Protein AF-A0A3L7VMK6-F1 (afdb_monomer_lite)

Sequence (275 aa):
MTKIKTSSFFALLYGFAFAASAMADDPLLPPETSIEKAIDHYIGANWKDKNIKPGQSADDFTWLRRVTLDLVGRIPTPLEARSFAQDKDPAKKTKTIDLLMKSSGHIRHQTREFEYLLMNGTRGQLVAYLGKALGENRSWDKIFRELLVADESNANAKGASEFLKVRVNDLDRLTNDVSVAFFGVNVSCAQCHDHPVVHDWKQDHFFGMKSFFSRTYEVGTFLAEREYGVVRFLPNKGKEKQADYMFLTGKKVAPPGLTEPSKDEQKKEKEKVEK

pLDDT: mean 87.01, std 16.63, range [32.06, 98.06]

Radius of gyration: 26.43 Å; chains: 1; bounding box: 81×35×94 Å

Secondary structure (DSSP, 8-state):
---PPPPP------------SS-TTSPPPPTTS-HHHHHHHHHHHHHHHTTPPPPPPPPHHHHHHHHHHHHHSSPPPHHHHHHHHH---TTHHHHHHHHHHTSHHHHHHHHHHHHHHHHTT--SHHHHHHHHHHHTT--HHHHHHHHHS--SS-TTTTTTTHHHHTTTT-HHHHHHHHHHHHHS---GGGGTSS-SS-TT--HHHHHHHHTTTTTEEEETTEEEE-S----EE--SSSS-EEPPEE-TTS-EE--SS-----HHHHHHHHHHH--

Structure (mmCIF, N/CA/C/O backbone):
data_AF-A0A3L7VMK6-F1
#
_entry.id   AF-A0A3L7VMK6-F1
#
loop_
_atom_site.group_PDB
_atom_site.id
_atom_site.type_symbol
_atom_site.label_atom_id
_atom_site.label_alt_id
_atom_site.label_comp_id
_atom_site.label_asym_id
_atom_site.label_entity_id
_atom_site.label_seq_id
_atom_site.pdbx_PDB_ins_code
_atom_site.Cartn_x
_atom_site.Cartn_y
_atom_site.Cartn_z
_atom_site.occupancy
_atom_site.B_iso_or_equiv
_atom_site.auth_seq_id
_atom_site.auth_comp_id
_atom_site.auth_asym_id
_atom_site.auth_atom_id
_atom_site.pdbx_PDB_model_num
ATOM 1 N N . MET A 1 1 ? -55.025 10.165 -59.908 1.00 40.94 1 MET A N 1
ATOM 2 C CA . MET A 1 1 ? -54.833 9.203 -58.799 1.00 40.94 1 MET A CA 1
ATOM 3 C C . MET A 1 1 ? -53.354 9.169 -58.456 1.00 40.94 1 MET A C 1
ATOM 5 O O . MET A 1 1 ? -52.599 8.456 -59.101 1.00 40.94 1 MET A O 1
ATOM 9 N N . THR A 1 2 ? -52.929 9.986 -57.497 1.00 34.03 2 THR A N 1
ATOM 10 C CA . THR A 1 2 ? -51.508 10.192 -57.181 1.00 34.03 2 THR A CA 1
ATOM 11 C C . THR A 1 2 ? -51.327 9.871 -55.702 1.00 34.03 2 THR A C 1
ATOM 13 O O . THR A 1 2 ? -51.811 10.604 -54.845 1.00 34.03 2 THR A O 1
ATOM 16 N N . LYS A 1 3 ? -50.737 8.707 -55.401 1.00 36.19 3 LYS A N 1
ATOM 17 C CA . LYS A 1 3 ? -50.511 8.230 -54.029 1.00 36.19 3 LYS A CA 1
ATOM 18 C C . LYS A 1 3 ? -49.249 8.878 -53.461 1.00 36.19 3 LYS A C 1
ATOM 20 O O . LYS A 1 3 ? -48.150 8.610 -53.937 1.00 36.19 3 LYS A O 1
ATOM 25 N N . ILE A 1 4 ? -49.423 9.684 -52.419 1.00 36.91 4 ILE A N 1
ATOM 26 C CA . ILE A 1 4 ? -48.352 10.177 -51.549 1.00 36.91 4 ILE 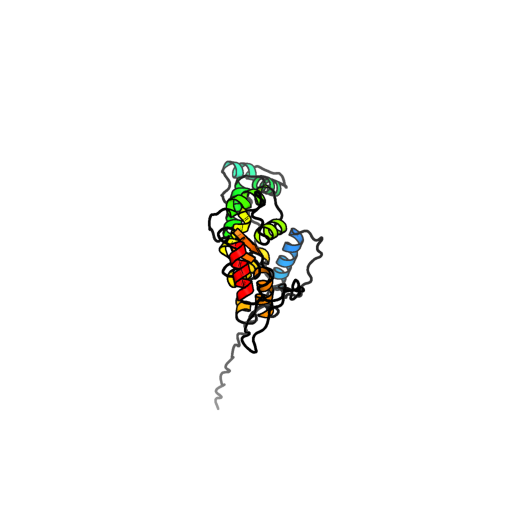A CA 1
ATOM 27 C C . ILE A 1 4 ? -47.989 9.032 -50.593 1.00 36.91 4 ILE A C 1
ATOM 29 O O . ILE A 1 4 ? -48.854 8.521 -49.883 1.00 36.91 4 ILE A O 1
ATOM 33 N N . LYS A 1 5 ? -46.729 8.581 -50.615 1.00 36.75 5 LYS A N 1
ATOM 34 C CA . LYS A 1 5 ? -46.203 7.591 -49.664 1.00 36.75 5 LYS A CA 1
ATOM 35 C C . LYS A 1 5 ? -45.765 8.300 -48.383 1.00 36.75 5 LYS A C 1
ATOM 37 O O . LYS A 1 5 ? -44.985 9.245 -48.422 1.00 36.75 5 LYS A O 1
ATOM 42 N N . THR A 1 6 ? -46.279 7.811 -47.264 1.00 37.75 6 THR A N 1
ATOM 43 C CA . THR A 1 6 ? -45.949 8.195 -45.891 1.00 37.75 6 THR A CA 1
ATOM 44 C C . THR A 1 6 ? -44.521 7.790 -45.521 1.00 37.75 6 THR A C 1
ATOM 46 O O . THR A 1 6 ? -44.094 6.667 -45.790 1.00 37.75 6 THR A O 1
ATOM 49 N N . SER A 1 7 ? -43.802 8.717 -44.888 1.00 33.69 7 SER A N 1
ATOM 50 C CA . SER A 1 7 ? -42.454 8.535 -44.345 1.00 33.69 7 SER A CA 1
ATOM 51 C C . SER A 1 7 ? -42.477 7.617 -43.115 1.00 33.69 7 SER A C 1
ATOM 53 O O . SER A 1 7 ? -43.333 7.780 -42.247 1.00 33.69 7 SER A O 1
ATOM 55 N N . SER A 1 8 ? -41.553 6.654 -43.035 1.00 36.19 8 SER A N 1
ATOM 56 C CA . SER A 1 8 ? -41.340 5.823 -41.840 1.00 36.19 8 SER A CA 1
ATOM 57 C C . SER A 1 8 ? -40.248 6.441 -40.969 1.00 36.19 8 SER A C 1
ATOM 59 O O . SER A 1 8 ? -39.106 6.577 -41.401 1.00 36.19 8 SER A O 1
ATOM 61 N N . PHE A 1 9 ? -40.613 6.805 -39.741 1.00 35.03 9 PHE A N 1
ATOM 62 C CA . PHE A 1 9 ? -39.700 7.203 -38.671 1.00 35.03 9 PHE A CA 1
ATOM 63 C C . PHE A 1 9 ? -38.955 5.960 -38.157 1.00 35.03 9 PHE A C 1
ATOM 65 O O . PHE A 1 9 ? -39.572 5.060 -37.592 1.00 35.03 9 PHE A O 1
ATOM 72 N N . PHE A 1 10 ? -37.635 5.902 -38.342 1.00 35.38 10 PHE A N 1
ATOM 73 C CA . PHE A 1 10 ? -36.776 4.912 -37.689 1.00 35.38 10 PHE A CA 1
ATOM 74 C C . PHE A 1 10 ? -36.323 5.480 -36.338 1.00 35.38 10 PHE A C 1
ATOM 76 O O . PHE A 1 10 ? -35.512 6.404 -36.285 1.00 35.38 10 PHE A O 1
ATOM 83 N N . ALA A 1 11 ? -36.862 4.948 -35.242 1.00 32.94 11 ALA A N 1
ATOM 84 C CA . ALA A 1 11 ? -36.349 5.207 -33.902 1.00 32.94 11 ALA A CA 1
ATOM 85 C C . ALA A 1 11 ? -35.069 4.381 -33.692 1.00 32.94 11 ALA A C 1
ATOM 87 O O . ALA A 1 11 ? -35.120 3.161 -33.542 1.00 32.94 11 ALA A O 1
ATOM 88 N N . LEU A 1 12 ? -33.913 5.045 -33.706 1.00 33.09 12 LEU A N 1
ATOM 89 C CA . LEU A 1 12 ? -32.633 4.464 -33.300 1.00 33.09 12 LEU A CA 1
ATOM 90 C C . LEU A 1 12 ? -32.574 4.435 -31.766 1.00 33.09 12 LEU A C 1
ATOM 92 O O . LEU A 1 12 ? -32.247 5.428 -31.120 1.00 33.09 12 LEU A O 1
ATOM 96 N N . LEU A 1 13 ? -32.914 3.286 -31.180 1.00 33.66 13 LEU A N 1
ATOM 97 C CA . LEU A 1 13 ? -32.611 2.972 -29.786 1.00 33.66 13 LEU A CA 1
ATOM 98 C C . LEU A 1 13 ? -31.103 2.718 -29.665 1.00 33.66 13 LEU A C 1
ATOM 100 O O . LEU A 1 13 ? -30.614 1.638 -29.989 1.00 33.66 13 LEU A O 1
ATOM 104 N N . TYR A 1 14 ? -30.361 3.723 -29.199 1.00 35.53 14 TYR A N 1
ATOM 105 C CA . TYR A 1 14 ? -28.988 3.545 -28.729 1.00 35.53 14 TYR A CA 1
ATOM 106 C C . TYR A 1 14 ? -29.026 2.813 -27.381 1.00 35.53 14 TYR A C 1
ATOM 108 O O . TYR A 1 14 ? -29.112 3.423 -26.317 1.00 35.53 14 TYR A O 1
ATOM 116 N N . GLY A 1 15 ? -28.995 1.483 -27.425 1.00 32.06 15 GLY A N 1
ATOM 117 C CA . GLY A 1 15 ? -28.662 0.675 -26.260 1.00 32.06 15 GLY A CA 1
ATOM 118 C C . GLY A 1 15 ? -27.161 0.775 -26.004 1.00 32.06 15 GLY A C 1
ATOM 119 O O . GLY A 1 15 ? -26.372 0.194 -26.744 1.00 32.06 15 GLY A O 1
ATOM 120 N N . PHE A 1 16 ? -26.754 1.508 -24.968 1.00 37.28 16 PHE A N 1
ATOM 121 C CA . PHE A 1 16 ? -25.408 1.376 -24.414 1.00 37.28 16 PHE A CA 1
ATOM 122 C C . PHE A 1 16 ? -25.305 -0.001 -23.750 1.00 37.28 16 PHE A C 1
ATOM 124 O O . PHE A 1 16 ? -25.689 -0.179 -22.596 1.00 37.28 16 PHE A O 1
ATOM 131 N N . ALA A 1 17 ? -24.808 -0.990 -24.489 1.00 33.03 17 ALA A N 1
ATOM 132 C CA . ALA A 1 17 ? -24.319 -2.223 -23.895 1.00 33.03 17 ALA A CA 1
ATOM 133 C C . ALA A 1 17 ? -23.006 -1.896 -23.172 1.00 33.03 17 ALA A C 1
ATOM 135 O O . ALA A 1 17 ? -21.951 -1.771 -23.793 1.00 33.03 17 ALA A O 1
ATOM 136 N N . PHE A 1 18 ? -23.075 -1.702 -21.855 1.00 41.09 18 PHE A N 1
ATOM 137 C CA . PHE A 1 18 ? -21.885 -1.737 -21.016 1.00 41.09 18 PHE A CA 1
ATOM 138 C C . PHE A 1 18 ? -21.388 -3.182 -20.995 1.00 41.09 18 PHE A C 1
ATOM 140 O O . PHE A 1 18 ? -21.992 -4.044 -20.359 1.00 41.09 18 PHE A O 1
ATOM 147 N N . ALA A 1 19 ? -20.310 -3.450 -21.733 1.00 38.09 19 ALA A N 1
ATOM 148 C CA . ALA A 1 1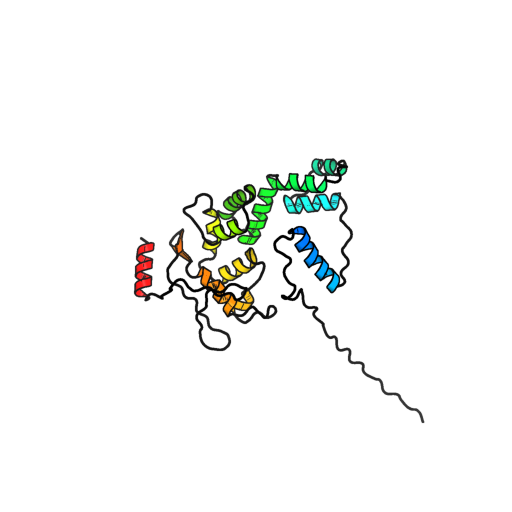9 ? -19.566 -4.690 -21.592 1.00 38.09 19 ALA A CA 1
ATOM 149 C C . ALA A 1 19 ? -19.056 -4.763 -20.150 1.00 38.09 19 ALA A C 1
ATOM 151 O O . ALA A 1 19 ? -18.291 -3.901 -19.706 1.00 38.09 19 ALA A O 1
ATOM 152 N N . ALA A 1 20 ? -19.546 -5.759 -19.422 1.00 39.88 20 ALA A N 1
ATOM 153 C CA . ALA A 1 20 ? -19.094 -6.084 -18.089 1.00 39.88 20 ALA A CA 1
ATOM 154 C C . ALA A 1 20 ? -17.569 -6.235 -18.080 1.00 39.88 20 ALA A C 1
ATOM 156 O O . ALA A 1 20 ? -17.005 -7.083 -18.764 1.00 39.88 20 ALA A O 1
ATOM 157 N N . SER A 1 21 ? -16.894 -5.389 -17.310 1.00 45.34 21 SER A N 1
ATOM 158 C CA . SER A 1 21 ? -15.509 -5.612 -16.905 1.00 45.34 21 SER A CA 1
ATOM 159 C C . SER A 1 21 ? -15.427 -6.975 -16.219 1.00 45.34 21 SER A C 1
ATOM 161 O O . SER A 1 21 ? -16.275 -7.220 -15.366 1.00 45.34 21 SER A O 1
ATOM 163 N N . ALA A 1 22 ? -14.455 -7.811 -16.616 1.00 42.69 22 ALA A N 1
ATOM 164 C CA . ALA A 1 22 ? -14.070 -9.099 -16.017 1.00 42.69 22 ALA A CA 1
ATOM 165 C C . ALA A 1 22 ? -14.963 -9.519 -14.838 1.00 42.69 22 ALA A C 1
ATOM 167 O O . ALA A 1 22 ? -14.798 -9.041 -13.714 1.00 42.69 22 ALA A O 1
ATOM 168 N N . MET A 1 23 ? -15.961 -10.347 -15.146 1.00 42.97 23 MET A N 1
ATOM 169 C CA . MET A 1 23 ? -16.879 -10.905 -14.161 1.00 42.97 23 MET A CA 1
ATOM 170 C C . MET A 1 23 ? -16.074 -11.564 -13.034 1.00 42.97 23 MET A C 1
ATOM 172 O O . MET A 1 23 ? -15.058 -12.207 -13.288 1.00 42.97 23 MET A O 1
ATOM 176 N N . ALA A 1 24 ? -16.562 -11.440 -11.801 1.00 49.81 24 ALA A N 1
ATOM 177 C CA . ALA A 1 24 ? -15.996 -12.036 -10.588 1.00 49.81 24 ALA A CA 1
ATOM 178 C C . ALA A 1 24 ? -15.888 -13.584 -10.609 1.00 49.81 24 ALA A C 1
ATOM 180 O O . ALA A 1 24 ? -15.458 -14.174 -9.621 1.00 49.81 24 ALA A O 1
ATOM 181 N N . ASP A 1 25 ? -16.246 -14.225 -11.727 1.00 54.56 25 ASP A N 1
ATOM 182 C CA . ASP A 1 25 ? -16.388 -15.672 -11.894 1.00 54.56 25 ASP A CA 1
ATOM 183 C C . ASP A 1 25 ? -15.273 -16.333 -12.723 1.00 54.56 25 ASP A C 1
ATOM 185 O O . ASP A 1 25 ? -15.289 -17.558 -12.862 1.00 54.56 25 ASP A O 1
ATOM 189 N N . ASP A 1 26 ? -14.300 -15.589 -13.273 1.00 61.50 26 ASP A N 1
ATOM 190 C CA . ASP A 1 26 ? -13.135 -16.248 -13.882 1.00 61.50 26 ASP A CA 1
ATOM 191 C C . ASP A 1 26 ? -12.320 -16.931 -12.768 1.00 61.50 26 ASP A C 1
ATOM 193 O O . ASP A 1 26 ? -11.844 -16.254 -11.847 1.00 61.50 26 ASP A O 1
ATOM 197 N N . PRO A 1 27 ? -12.166 -18.271 -12.797 1.00 73.00 27 PRO A N 1
ATOM 198 C CA . PRO A 1 27 ? -11.469 -18.980 -11.742 1.00 73.00 27 PRO A CA 1
ATOM 199 C C . PRO A 1 27 ? -10.030 -18.480 -11.670 1.00 73.00 27 PRO A C 1
ATOM 201 O O . PRO A 1 27 ? -9.324 -18.434 -12.681 1.00 73.00 27 PRO A O 1
ATOM 204 N N . LEU A 1 28 ? -9.595 -18.121 -10.458 1.00 80.56 28 LEU A N 1
ATOM 205 C CA . LEU A 1 28 ? -8.218 -17.711 -10.236 1.00 80.56 28 LEU A CA 1
ATOM 206 C C . LEU A 1 28 ? -7.276 -18.804 -10.745 1.00 80.56 28 LEU A C 1
ATOM 208 O O . LEU A 1 28 ? -7.444 -19.985 -10.428 1.00 80.56 28 LEU A O 1
ATOM 212 N N . LEU A 1 29 ? -6.275 -18.393 -11.521 1.00 88.19 29 LEU A N 1
ATOM 213 C CA . LEU A 1 29 ? -5.197 -19.275 -11.941 1.00 88.19 29 LEU A CA 1
ATOM 214 C C . LEU A 1 29 ? -4.555 -19.967 -10.729 1.00 88.19 29 LEU A C 1
ATOM 216 O O . LEU A 1 29 ? -4.523 -19.388 -9.636 1.00 88.19 29 LEU A O 1
ATOM 220 N N . PRO A 1 30 ? -4.011 -21.182 -10.916 1.00 91.31 30 PRO A N 1
ATOM 221 C CA . PRO A 1 30 ? -3.393 -21.920 -9.829 1.00 91.31 30 PRO A CA 1
ATOM 222 C C . PRO A 1 30 ? -2.319 -21.087 -9.105 1.00 91.31 30 PRO A C 1
ATOM 224 O O . PRO A 1 30 ? -1.554 -20.392 -9.788 1.00 91.31 30 PRO A O 1
ATOM 227 N N . PRO A 1 31 ? -2.231 -21.143 -7.761 1.00 86.00 31 PRO A N 1
ATOM 228 C CA . PRO A 1 31 ? -1.310 -20.317 -6.971 1.00 86.00 31 PRO A CA 1
ATOM 229 C C . PRO A 1 31 ? 0.172 -20.446 -7.355 1.00 86.00 31 PRO A C 1
ATOM 231 O O . PRO A 1 31 ? 0.958 -19.539 -7.099 1.00 86.00 31 PRO A O 1
ATOM 234 N N . GLU A 1 32 ? 0.566 -21.568 -7.954 1.00 92.31 32 GLU A N 1
ATOM 235 C CA . GLU A 1 32 ? 1.916 -21.851 -8.445 1.00 92.31 32 GLU A CA 1
ATOM 236 C C . GLU A 1 32 ? 2.243 -21.193 -9.796 1.00 92.31 32 GLU A C 1
ATOM 238 O O . GLU A 1 32 ? 3.386 -21.251 -10.256 1.00 92.31 32 GLU A O 1
ATOM 243 N N . THR A 1 33 ? 1.256 -20.573 -10.449 1.00 92.88 33 THR A N 1
ATOM 244 C CA . THR A 1 33 ? 1.477 -19.810 -11.678 1.00 92.88 33 THR A CA 1
ATOM 245 C C . THR A 1 33 ? 2.368 -18.613 -11.370 1.00 92.88 33 THR A C 1
ATOM 247 O O . THR A 1 33 ? 2.095 -17.842 -10.451 1.00 92.88 33 THR A O 1
ATOM 250 N N . SER A 1 34 ? 3.432 -18.429 -12.153 1.00 93.25 34 SER A N 1
ATOM 251 C CA . SER A 1 34 ? 4.300 -17.270 -11.976 1.00 93.25 34 SER A CA 1
ATOM 252 C C . SER A 1 34 ? 3.534 -15.967 -12.220 1.00 93.25 34 SER A C 1
ATOM 254 O O . SER A 1 34 ? 2.634 -15.901 -13.064 1.00 93.25 34 SER A O 1
ATOM 256 N N . ILE A 1 35 ? 3.879 -14.929 -11.456 1.00 88.19 35 ILE A N 1
ATOM 257 C CA . ILE A 1 35 ? 3.134 -13.664 -11.420 1.00 88.19 35 ILE A CA 1
ATOM 258 C C . ILE A 1 35 ? 3.032 -13.050 -12.821 1.00 88.19 35 ILE A C 1
ATOM 260 O O . ILE A 1 35 ? 1.960 -12.596 -13.214 1.00 88.19 35 ILE A O 1
ATOM 264 N N . GLU A 1 36 ? 4.110 -13.092 -13.605 1.00 90.12 36 GLU A N 1
ATOM 265 C CA . GLU A 1 36 ? 4.134 -12.561 -14.966 1.00 90.12 36 GLU A CA 1
ATOM 266 C C . GLU A 1 36 ? 3.138 -13.273 -15.892 1.00 90.12 36 GLU A C 1
ATOM 268 O O . GLU A 1 36 ? 2.402 -12.618 -16.626 1.00 90.12 36 GLU A O 1
ATOM 273 N N . LYS A 1 37 ? 3.022 -14.604 -15.791 1.00 93.19 37 LYS A N 1
ATOM 274 C CA . LYS A 1 37 ? 2.058 -15.377 -16.587 1.00 93.19 37 LYS A CA 1
ATOM 275 C C . LYS A 1 37 ? 0.625 -15.106 -16.159 1.00 93.19 37 LYS A C 1
ATOM 277 O O . LYS A 1 37 ? -0.263 -15.077 -17.007 1.00 93.19 37 LYS A O 1
ATOM 282 N N . ALA A 1 38 ? 0.400 -14.919 -14.860 1.00 92.31 38 ALA A N 1
ATOM 283 C CA . ALA A 1 38 ? -0.921 -14.599 -14.345 1.00 92.31 38 ALA A CA 1
ATOM 284 C C . ALA A 1 38 ? -1.397 -13.231 -14.855 1.00 92.31 38 ALA A C 1
ATOM 286 O O . ALA A 1 38 ? -2.509 -13.117 -15.366 1.00 92.31 38 ALA A O 1
ATOM 287 N N . ILE A 1 39 ? -0.534 -12.214 -14.791 1.00 90.00 39 ILE A N 1
ATOM 288 C CA . ILE A 1 39 ? -0.833 -10.871 -15.303 1.00 90.00 39 ILE A CA 1
ATOM 289 C C . ILE A 1 39 ? -1.133 -10.918 -16.806 1.00 90.00 39 ILE A C 1
ATOM 291 O O . ILE A 1 39 ? -2.182 -10.430 -17.234 1.00 90.00 39 ILE A O 1
ATOM 295 N N . ASP A 1 40 ? -0.258 -11.544 -17.598 1.00 92.12 40 ASP A N 1
ATOM 296 C CA . ASP A 1 40 ? -0.432 -11.643 -19.051 1.00 92.12 40 ASP A CA 1
ATOM 297 C C . ASP A 1 40 ? -1.720 -12.387 -19.429 1.00 92.12 40 ASP A C 1
ATOM 299 O O . ASP A 1 40 ? -2.405 -11.995 -20.377 1.00 92.12 40 ASP A O 1
ATOM 303 N N . HIS A 1 41 ? -2.088 -13.426 -18.673 1.00 92.44 41 HIS A N 1
ATOM 304 C CA . HIS A 1 41 ? -3.331 -14.163 -18.879 1.00 92.44 41 HIS A CA 1
ATOM 305 C C . HIS A 1 41 ? -4.562 -13.263 -18.725 1.00 92.44 41 HIS A C 1
ATOM 307 O O . HIS A 1 41 ? -5.367 -13.176 -19.654 1.00 92.44 41 HIS A O 1
ATOM 313 N N . TYR A 1 42 ? -4.702 -12.563 -17.594 1.00 91.19 42 TYR A N 1
ATOM 314 C CA . TYR A 1 42 ? -5.889 -11.739 -17.338 1.00 91.19 42 TYR A CA 1
ATOM 315 C C . TYR A 1 42 ? -5.958 -10.510 -18.253 1.00 91.19 42 TYR A C 1
ATOM 317 O O . TYR A 1 42 ? -7.034 -10.160 -18.746 1.00 91.19 42 TYR A O 1
ATOM 325 N N . ILE A 1 43 ? -4.819 -9.869 -18.542 1.00 91.56 43 ILE A N 1
ATOM 326 C CA . ILE A 1 43 ? -4.771 -8.750 -19.494 1.00 91.56 43 ILE A CA 1
ATOM 327 C C . ILE A 1 43 ? -5.133 -9.235 -20.902 1.00 91.56 43 ILE A C 1
ATOM 329 O O . ILE A 1 43 ? -5.962 -8.616 -21.573 1.00 91.56 43 ILE A O 1
ATOM 333 N N . GLY A 1 44 ? -4.555 -10.356 -21.340 1.00 92.31 44 GLY A N 1
ATOM 334 C CA . GLY A 1 44 ? -4.810 -10.941 -22.653 1.00 92.31 44 GLY A CA 1
ATOM 335 C C . GLY A 1 44 ? -6.262 -11.384 -22.840 1.00 92.31 44 GLY A C 1
ATOM 336 O O . GLY A 1 44 ? -6.842 -11.134 -23.900 1.00 92.31 44 GLY A O 1
ATOM 337 N N . ALA A 1 45 ? -6.874 -11.982 -21.813 1.00 91.19 45 ALA A N 1
ATOM 338 C CA . ALA A 1 45 ? -8.289 -12.355 -21.818 1.00 91.19 45 ALA A CA 1
ATOM 339 C C . ALA A 1 45 ? -9.192 -11.125 -22.012 1.00 91.19 45 ALA A C 1
ATOM 341 O O . ALA A 1 45 ? -10.027 -11.106 -22.918 1.00 91.19 45 ALA A O 1
ATOM 342 N N . ASN A 1 46 ? -8.952 -10.059 -21.244 1.00 90.00 46 ASN A N 1
ATOM 343 C CA . ASN A 1 46 ? -9.691 -8.800 -21.354 1.00 90.00 46 ASN A CA 1
ATOM 344 C C . ASN A 1 46 ? -9.488 -8.114 -22.720 1.00 90.00 46 ASN A C 1
ATOM 346 O O . ASN A 1 46 ? -10.432 -7.577 -23.298 1.00 90.00 46 ASN A O 1
ATOM 350 N N . TRP A 1 47 ? -8.276 -8.146 -23.286 1.00 94.25 47 TRP A N 1
ATOM 351 C CA . TRP A 1 47 ? -8.039 -7.633 -24.640 1.00 94.25 47 TRP A CA 1
ATOM 352 C C . TRP A 1 47 ? -8.803 -8.415 -25.704 1.00 94.25 47 TRP A C 1
ATOM 354 O O . TRP A 1 47 ? -9.373 -7.800 -26.605 1.00 94.25 47 TRP A O 1
ATOM 364 N N . LYS A 1 48 ? -8.840 -9.747 -25.599 1.00 93.25 48 LYS A N 1
ATOM 365 C CA . LYS A 1 48 ? -9.575 -10.605 -26.532 1.00 93.25 48 LYS A CA 1
ATOM 366 C C . LYS A 1 48 ? -11.074 -10.314 -26.491 1.00 93.25 48 LYS A C 1
ATOM 368 O O . LYS A 1 48 ? -11.665 -10.124 -27.549 1.00 93.25 48 LYS A O 1
ATOM 373 N N . ASP A 1 49 ? -11.657 -10.233 -25.296 1.00 93.38 49 ASP A N 1
ATOM 374 C CA . ASP A 1 49 ? -13.076 -9.908 -25.099 1.00 93.38 49 ASP A CA 1
ATOM 375 C C . ASP A 1 49 ? -13.439 -8.545 -25.714 1.00 93.38 49 ASP A C 1
ATOM 377 O O . ASP A 1 49 ? -14.384 -8.410 -26.493 1.00 93.38 49 ASP A O 1
ATOM 381 N N . LYS A 1 50 ? -12.593 -7.538 -25.476 1.00 94.81 50 LYS A N 1
ATOM 382 C CA . LYS A 1 50 ? -12.798 -6.173 -25.979 1.00 94.81 50 LYS A CA 1
ATOM 383 C C . LYS A 1 50 ? -12.294 -5.943 -27.404 1.00 94.81 50 LYS A C 1
ATOM 385 O O . LYS A 1 50 ? -12.324 -4.808 -27.877 1.00 94.81 50 LYS A O 1
ATOM 390 N N . ASN A 1 51 ? -11.829 -6.986 -28.096 1.00 95.12 51 ASN A N 1
ATOM 391 C CA . ASN A 1 51 ? -11.217 -6.903 -29.427 1.00 95.12 51 ASN A CA 1
ATOM 392 C C . ASN A 1 51 ? -10.094 -5.844 -29.528 1.00 95.12 51 ASN A C 1
ATOM 394 O O . ASN A 1 51 ? -9.907 -5.199 -30.564 1.00 95.12 51 ASN A O 1
ATOM 398 N N . ILE A 1 52 ? -9.334 -5.657 -28.447 1.00 96.06 52 ILE A N 1
ATOM 399 C CA . ILE A 1 52 ? -8.211 -4.722 -28.374 1.00 96.06 52 ILE A CA 1
ATOM 400 C C . ILE A 1 52 ? -6.973 -5.388 -28.971 1.00 96.06 52 ILE A C 1
ATOM 402 O O . ILE A 1 52 ? -6.574 -6.480 -28.572 1.00 96.06 52 ILE A O 1
ATOM 406 N N . LYS A 1 53 ? -6.328 -4.699 -29.916 1.00 93.69 53 LYS A N 1
ATOM 407 C CA . LYS A 1 53 ? -5.029 -5.107 -30.456 1.00 93.69 53 LYS A CA 1
ATOM 408 C C . LYS A 1 53 ? -3.911 -4.396 -29.687 1.00 93.69 53 LYS A C 1
ATOM 410 O O . LYS A 1 53 ? -3.957 -3.167 -29.605 1.00 93.69 53 LYS A O 1
ATOM 415 N N . PRO A 1 54 ? -2.915 -5.123 -29.150 1.00 90.75 54 PRO A N 1
ATOM 416 C CA . PRO A 1 54 ? -1.776 -4.503 -28.481 1.00 90.75 54 PRO A CA 1
ATOM 417 C C . PRO A 1 54 ? -1.019 -3.553 -29.412 1.00 90.75 54 PRO A C 1
ATOM 419 O O . PRO A 1 54 ? -0.921 -3.786 -30.619 1.00 90.75 54 PRO A O 1
ATOM 422 N N . GLY A 1 55 ? -0.470 -2.483 -28.837 1.00 90.75 55 GLY A N 1
ATOM 423 C CA . GLY A 1 55 ? 0.406 -1.564 -29.557 1.00 90.75 55 GLY A CA 1
ATOM 424 C C . GLY A 1 55 ? 1.738 -2.212 -29.946 1.00 90.75 55 GLY A C 1
ATOM 425 O O . GLY A 1 55 ? 2.107 -3.275 -29.447 1.00 90.75 55 GLY A O 1
ATOM 426 N N . GLN A 1 56 ? 2.483 -1.545 -30.829 1.00 93.25 56 GLN A N 1
ATOM 427 C CA . GLN A 1 56 ? 3.842 -1.966 -31.167 1.00 93.25 56 GLN A CA 1
ATOM 428 C C . GLN A 1 56 ? 4.759 -1.885 -29.940 1.00 93.25 56 GLN A C 1
ATOM 430 O O . GLN A 1 56 ? 4.624 -0.987 -29.103 1.00 93.25 56 GLN A O 1
ATOM 435 N N . SER A 1 57 ? 5.720 -2.806 -29.861 1.00 91.44 57 SER A N 1
ATOM 436 C CA . SER A 1 57 ? 6.772 -2.764 -28.847 1.00 91.44 57 SER A CA 1
ATOM 437 C C . SER A 1 57 ? 7.541 -1.447 -28.917 1.00 91.44 57 SER A C 1
ATOM 439 O O . SER A 1 57 ? 7.855 -0.955 -30.000 1.00 91.44 57 SER A O 1
ATOM 441 N N . ALA A 1 58 ? 7.872 -0.894 -27.751 1.00 94.56 58 ALA A N 1
ATOM 442 C CA . ALA A 1 58 ? 8.708 0.295 -27.670 1.00 94.56 58 ALA A CA 1
ATOM 443 C C . ALA A 1 58 ? 10.110 0.020 -28.238 1.00 94.56 58 ALA A C 1
ATOM 445 O O . ALA A 1 58 ? 10.684 -1.047 -27.992 1.00 94.56 58 ALA A O 1
ATOM 446 N N . ASP A 1 59 ? 10.671 1.007 -28.940 1.00 94.19 59 ASP A N 1
ATOM 447 C CA . ASP A 1 59 ? 12.085 1.001 -29.305 1.00 94.19 59 ASP A CA 1
ATOM 448 C C . ASP A 1 59 ? 12.976 1.035 -28.052 1.00 94.19 59 ASP A C 1
ATOM 450 O O . ASP A 1 59 ? 12.536 1.356 -26.944 1.00 94.19 59 ASP A O 1
ATOM 454 N N . ASP A 1 60 ? 14.249 0.698 -28.230 1.00 93.94 60 ASP A N 1
ATOM 455 C CA . ASP A 1 60 ? 15.201 0.537 -27.133 1.00 93.94 60 ASP A CA 1
ATOM 456 C C . ASP A 1 60 ? 15.389 1.805 -26.284 1.00 93.94 60 ASP A C 1
ATOM 458 O O . ASP A 1 60 ? 15.497 1.703 -25.060 1.00 93.94 60 ASP A O 1
ATOM 462 N N . PHE A 1 61 ? 15.373 2.998 -26.885 1.00 94.94 61 PHE A N 1
ATOM 463 C CA . PHE A 1 61 ? 15.548 4.250 -26.144 1.00 94.94 61 PHE A CA 1
ATOM 464 C C . PHE A 1 61 ? 14.276 4.654 -25.403 1.00 94.94 61 PHE A C 1
ATOM 466 O O . PHE A 1 61 ? 14.348 5.086 -24.248 1.00 94.94 61 PHE A O 1
ATOM 473 N N . THR A 1 62 ? 13.111 4.470 -26.026 1.00 96.56 62 THR A N 1
ATOM 474 C CA . THR A 1 62 ? 11.818 4.667 -25.362 1.00 96.56 62 THR A CA 1
ATOM 475 C C . THR A 1 62 ? 11.664 3.709 -24.183 1.00 96.56 62 THR A C 1
ATOM 477 O O . THR A 1 62 ? 11.261 4.128 -23.096 1.00 96.56 62 THR A O 1
ATOM 480 N N . TRP A 1 63 ? 12.031 2.438 -24.367 1.00 97.06 63 TRP A N 1
ATOM 481 C CA . TRP A 1 63 ? 12.009 1.430 -23.311 1.00 97.06 63 TRP A CA 1
ATOM 482 C C . TRP A 1 63 ? 12.949 1.803 -22.158 1.00 97.06 63 TRP A C 1
ATOM 484 O O . TRP A 1 63 ? 12.506 1.846 -21.010 1.00 97.06 63 TRP A O 1
ATOM 494 N N . LEU A 1 64 ? 14.207 2.158 -22.457 1.00 98.06 64 LEU A N 1
ATOM 495 C CA . LEU A 1 64 ? 15.187 2.544 -21.439 1.00 98.06 64 LEU A CA 1
ATOM 496 C C . LEU A 1 64 ? 14.719 3.770 -20.646 1.00 98.06 64 LEU A C 1
ATOM 498 O O . LEU A 1 64 ? 14.849 3.813 -19.422 1.00 98.06 64 LEU A O 1
ATOM 502 N N . ARG A 1 65 ? 14.144 4.772 -21.322 1.00 97.94 65 ARG A N 1
ATOM 503 C CA . ARG A 1 65 ? 13.615 5.960 -20.647 1.00 97.94 65 ARG A CA 1
ATOM 504 C C . ARG A 1 65 ? 12.494 5.598 -19.674 1.00 97.94 65 ARG A C 1
ATOM 506 O O . ARG A 1 65 ? 12.535 6.075 -18.545 1.00 97.94 65 AR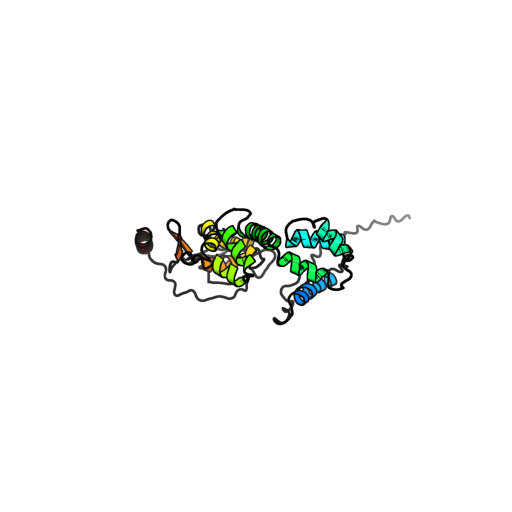G A O 1
ATOM 513 N N . ARG A 1 66 ? 11.522 4.782 -20.101 1.00 97.69 66 ARG A N 1
ATOM 514 C CA . ARG A 1 66 ? 10.382 4.364 -19.267 1.00 97.69 66 ARG A CA 1
ATOM 515 C C . ARG A 1 66 ? 10.845 3.583 -18.045 1.00 97.69 66 ARG A C 1
ATOM 517 O O . ARG A 1 66 ? 10.592 4.021 -16.936 1.00 97.69 66 ARG A O 1
ATOM 524 N N . VAL A 1 67 ? 11.642 2.530 -18.237 1.00 97.56 67 VAL A N 1
ATOM 525 C CA . VAL A 1 67 ? 12.104 1.699 -17.114 1.00 97.56 67 VAL A CA 1
ATOM 526 C C . VAL A 1 67 ? 12.967 2.483 -16.117 1.00 97.56 67 VAL A C 1
ATOM 528 O O . VAL A 1 67 ? 12.901 2.233 -14.920 1.00 97.56 67 VAL A O 1
ATOM 531 N N . THR A 1 68 ? 13.750 3.467 -16.574 1.00 98.06 68 THR A N 1
ATOM 532 C CA . THR A 1 68 ? 14.532 4.316 -15.658 1.00 98.06 68 THR A CA 1
ATOM 533 C C . THR A 1 68 ? 13.627 5.271 -14.874 1.00 98.06 68 THR A C 1
ATOM 535 O O . THR A 1 68 ? 13.827 5.464 -13.676 1.00 98.06 68 THR A O 1
ATOM 538 N N . LEU A 1 69 ? 12.613 5.850 -15.524 1.00 98.00 69 LEU A N 1
ATOM 539 C CA . LEU A 1 69 ? 11.641 6.700 -14.839 1.00 98.00 69 LEU A CA 1
ATOM 540 C C . LEU A 1 69 ? 10.856 5.900 -13.800 1.00 98.00 69 LEU A C 1
ATOM 542 O O . LEU A 1 69 ? 10.780 6.346 -12.663 1.00 98.00 69 LEU A O 1
ATOM 546 N N . ASP A 1 70 ? 10.377 4.716 -14.171 1.00 97.25 70 ASP A N 1
ATOM 547 C CA . ASP A 1 70 ? 9.538 3.876 -13.316 1.00 97.25 70 ASP A CA 1
ATOM 548 C C . ASP A 1 70 ? 10.320 3.263 -12.149 1.00 97.25 70 ASP A C 1
ATOM 550 O O . ASP A 1 70 ? 9.804 3.161 -11.044 1.00 97.25 70 ASP A O 1
ATOM 554 N N . LEU A 1 71 ? 11.566 2.824 -12.368 1.00 97.44 71 LEU A N 1
ATOM 555 C CA . LEU A 1 71 ? 12.323 2.138 -11.319 1.00 97.44 71 LEU A CA 1
ATOM 556 C C . LEU A 1 71 ? 13.148 3.080 -10.454 1.00 97.44 71 LEU A C 1
ATOM 558 O O . LEU A 1 71 ? 13.410 2.738 -9.307 1.00 97.44 71 LEU A O 1
ATOM 562 N N . VAL A 1 72 ? 13.621 4.217 -10.968 1.00 97.56 72 VAL A N 1
ATOM 563 C CA . VAL A 1 72 ? 14.540 5.098 -10.220 1.00 97.56 72 VAL A CA 1
ATOM 564 C C . VAL A 1 72 ? 14.146 6.576 -10.239 1.00 97.56 72 VAL A C 1
ATOM 566 O O . VAL A 1 72 ? 14.894 7.401 -9.708 1.00 97.56 72 VAL A O 1
ATOM 569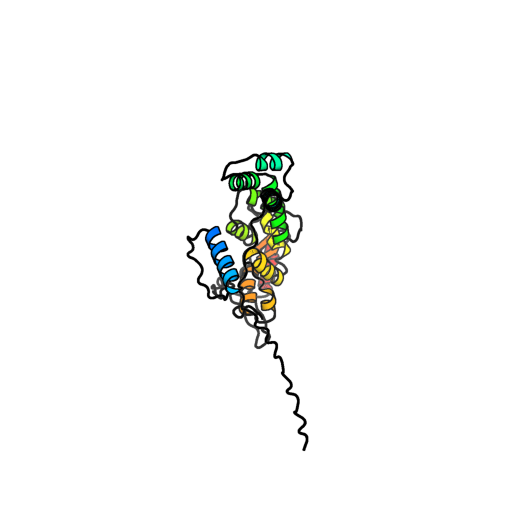 N N . GLY A 1 73 ? 12.999 6.937 -10.824 1.00 97.12 73 GLY A N 1
ATOM 570 C CA . GLY A 1 73 ? 12.440 8.290 -10.756 1.00 97.12 73 GLY A CA 1
ATOM 571 C C . GLY A 1 73 ? 13.219 9.348 -11.539 1.00 97.12 73 GLY A C 1
ATOM 572 O O . GLY A 1 73 ? 13.100 10.542 -11.263 1.00 97.12 73 GLY A O 1
ATOM 573 N N . ARG A 1 74 ? 14.067 8.941 -12.491 1.00 96.94 74 ARG A N 1
ATOM 574 C CA . ARG A 1 74 ? 14.857 9.855 -13.331 1.00 96.94 74 ARG A CA 1
ATOM 575 C C . ARG A 1 74 ? 15.002 9.325 -14.748 1.00 96.94 74 ARG A C 1
ATOM 577 O O . ARG A 1 74 ? 14.797 8.152 -15.020 1.00 96.94 74 ARG A O 1
ATOM 584 N N . ILE A 1 75 ? 15.418 10.190 -15.661 1.00 97.31 75 ILE A N 1
ATOM 585 C CA . ILE A 1 75 ? 15.823 9.762 -17.003 1.00 97.31 75 ILE A CA 1
ATOM 586 C C . ILE A 1 75 ? 17.188 9.042 -16.954 1.00 97.31 75 ILE A C 1
ATOM 588 O O . ILE A 1 75 ? 17.967 9.270 -16.014 1.00 97.31 75 ILE A O 1
ATOM 592 N N . PRO A 1 76 ? 17.510 8.188 -17.947 1.00 97.62 76 PRO A N 1
ATOM 593 C CA . PRO A 1 76 ? 18.840 7.599 -18.058 1.00 97.62 76 PRO A CA 1
ATOM 594 C C . PRO A 1 76 ? 19.894 8.690 -18.247 1.00 97.62 76 PRO A C 1
ATOM 596 O O . PRO A 1 76 ? 19.680 9.684 -18.945 1.00 97.62 76 PRO A O 1
ATOM 599 N N . THR A 1 77 ? 21.051 8.499 -17.625 1.00 96.56 77 THR A N 1
ATOM 600 C CA . THR A 1 77 ? 22.221 9.343 -17.858 1.00 96.56 77 THR A CA 1
ATOM 601 C C . THR A 1 77 ? 22.757 9.122 -19.277 1.00 96.56 77 THR A C 1
ATOM 603 O O . THR A 1 77 ? 22.551 8.055 -19.865 1.00 96.56 77 THR A O 1
ATOM 606 N N . PRO A 1 78 ? 23.519 10.079 -19.838 1.00 96.94 78 PRO A N 1
ATOM 607 C CA . PRO A 1 78 ? 24.138 9.895 -21.149 1.00 96.94 78 PRO A CA 1
ATOM 608 C C . PRO A 1 78 ? 25.044 8.659 -21.240 1.00 96.94 78 PRO A C 1
ATOM 610 O O . PRO A 1 78 ? 25.168 8.072 -22.311 1.00 96.94 78 PRO A O 1
ATOM 613 N N . LEU A 1 79 ? 25.686 8.262 -20.134 1.00 96.00 79 LEU A N 1
ATOM 614 C CA . LEU A 1 79 ? 26.521 7.062 -20.093 1.00 96.00 79 LEU A CA 1
ATOM 615 C C . LEU A 1 79 ? 25.670 5.789 -20.135 1.00 96.00 79 LEU A C 1
ATOM 617 O O . LEU A 1 79 ? 25.932 4.936 -20.973 1.00 96.00 79 LEU A O 1
ATOM 621 N N . GLU A 1 80 ? 24.631 5.690 -19.301 1.00 96.12 80 GLU A N 1
ATOM 622 C CA . GLU A 1 80 ? 23.700 4.550 -19.309 1.00 96.12 80 GLU A CA 1
ATOM 623 C C . GLU A 1 80 ? 23.071 4.353 -20.696 1.00 96.12 80 GLU A C 1
ATOM 625 O O . GLU A 1 80 ? 23.054 3.237 -21.209 1.00 96.12 80 GLU A O 1
ATOM 630 N N . ALA A 1 81 ? 22.631 5.439 -21.344 1.00 97.00 81 ALA A N 1
ATOM 631 C CA . ALA A 1 81 ? 22.043 5.381 -22.682 1.00 97.00 81 ALA A CA 1
ATOM 632 C C . ALA A 1 81 ? 23.032 4.893 -23.753 1.00 97.00 81 ALA A C 1
ATOM 634 O O . ALA A 1 81 ? 22.674 4.061 -24.586 1.00 97.00 81 ALA A O 1
ATOM 635 N N . ARG A 1 82 ? 24.282 5.379 -23.730 1.00 95.88 82 ARG A N 1
ATOM 636 C CA . ARG A 1 82 ? 25.322 4.925 -24.669 1.00 95.88 82 ARG A CA 1
ATOM 637 C C . ARG A 1 82 ? 25.688 3.462 -24.447 1.00 95.88 82 ARG A C 1
ATOM 639 O O . ARG A 1 82 ? 25.742 2.714 -25.418 1.00 95.88 82 ARG A O 1
ATOM 646 N N . SER A 1 83 ? 25.892 3.057 -23.194 1.00 95.19 83 SER A N 1
ATOM 647 C CA . SER A 1 83 ? 26.207 1.668 -22.855 1.00 95.19 83 SER A CA 1
ATOM 648 C C . SER A 1 83 ? 25.089 0.726 -23.299 1.00 95.19 83 SER A C 1
ATOM 650 O O . SER A 1 83 ? 25.361 -0.274 -23.953 1.00 95.19 83 SER A O 1
ATOM 652 N N . PHE A 1 84 ? 23.827 1.080 -23.043 1.00 96.94 84 PHE A N 1
ATOM 653 C CA . PHE A 1 84 ? 22.675 0.272 -23.450 1.00 96.94 84 PHE A CA 1
ATOM 654 C C . PHE A 1 84 ? 22.517 0.153 -24.977 1.00 96.94 84 PHE A C 1
ATOM 656 O O . PHE A 1 84 ? 22.120 -0.896 -25.489 1.00 96.94 84 PHE A O 1
ATOM 663 N N . ALA A 1 85 ? 22.834 1.222 -25.716 1.00 94.69 85 ALA A N 1
ATOM 664 C CA . ALA A 1 85 ? 22.785 1.226 -27.178 1.00 94.69 85 ALA A CA 1
ATOM 665 C C . ALA A 1 85 ? 23.883 0.355 -27.813 1.00 94.69 85 ALA A C 1
ATOM 667 O O . ALA A 1 85 ? 23.680 -0.210 -28.886 1.00 94.69 85 ALA A O 1
ATOM 668 N N . GLN A 1 86 ? 25.045 0.258 -27.163 1.00 95.38 86 GLN A N 1
ATOM 669 C CA . GLN A 1 86 ? 26.179 -0.541 -27.632 1.00 95.38 86 GLN A CA 1
ATOM 670 C C . GLN A 1 86 ? 26.107 -2.004 -27.180 1.00 95.38 86 GLN A C 1
ATOM 672 O O . GLN A 1 86 ? 26.757 -2.858 -27.786 1.00 95.38 86 GLN A O 1
ATOM 677 N N . ASP A 1 87 ? 25.318 -2.297 -26.145 1.00 96.12 87 ASP A N 1
ATOM 678 C CA . ASP A 1 87 ? 25.123 -3.648 -25.639 1.00 96.12 87 ASP A CA 1
ATOM 679 C C . ASP A 1 87 ? 24.302 -4.497 -26.627 1.00 96.12 87 ASP A C 1
ATOM 681 O O . ASP A 1 87 ? 23.163 -4.173 -26.988 1.00 96.12 87 ASP A O 1
ATOM 685 N N . LYS A 1 88 ? 24.919 -5.592 -27.082 1.00 95.94 88 LYS A N 1
ATOM 686 C CA . LYS A 1 88 ? 24.342 -6.580 -28.006 1.00 95.94 88 LYS A CA 1
ATOM 687 C C . LYS A 1 88 ? 23.882 -7.848 -27.293 1.00 95.94 88 LYS A C 1
ATOM 689 O O . LYS A 1 88 ? 23.423 -8.776 -27.957 1.00 95.94 88 LYS A O 1
ATOM 694 N N . ASP A 1 89 ? 24.029 -7.914 -25.974 1.00 96.75 89 ASP A N 1
ATOM 695 C CA . ASP A 1 89 ? 23.584 -9.055 -25.196 1.00 96.75 89 ASP A CA 1
ATOM 696 C C . ASP A 1 89 ? 22.050 -9.185 -25.288 1.00 96.75 89 ASP A C 1
ATOM 698 O O . ASP A 1 89 ? 21.331 -8.222 -24.988 1.00 96.75 89 ASP A O 1
ATOM 702 N N . PRO A 1 90 ? 21.510 -10.356 -25.675 1.00 95.75 90 PRO A N 1
ATOM 703 C CA . PRO A 1 90 ? 20.064 -10.571 -25.711 1.00 95.75 90 PRO A CA 1
ATOM 704 C C . PRO A 1 90 ? 19.387 -10.370 -24.341 1.00 95.75 90 PRO A C 1
ATOM 706 O O . PRO A 1 90 ? 18.199 -10.059 -24.288 1.00 95.75 90 PRO A O 1
ATOM 709 N N . ALA A 1 91 ? 20.128 -10.485 -23.234 1.00 96.56 91 ALA A N 1
ATOM 710 C CA . ALA A 1 91 ? 19.653 -10.267 -21.870 1.00 96.56 91 ALA A CA 1
ATOM 711 C C . ALA A 1 91 ? 19.856 -8.827 -21.351 1.00 96.56 91 ALA A C 1
ATOM 713 O O . ALA A 1 91 ? 19.599 -8.567 -20.171 1.00 96.56 91 ALA A O 1
ATOM 714 N N . LYS A 1 92 ? 20.291 -7.869 -22.187 1.00 96.56 92 LYS A N 1
ATOM 715 C CA . LYS A 1 92 ? 20.607 -6.493 -21.747 1.00 96.56 92 LYS A CA 1
ATOM 716 C C . LYS A 1 92 ? 19.470 -5.798 -20.989 1.00 96.56 92 LYS A C 1
ATOM 718 O O . LYS A 1 92 ? 19.723 -5.060 -20.038 1.00 96.56 92 LYS A O 1
ATOM 723 N N . LYS A 1 93 ? 18.208 -6.050 -21.369 1.00 96.38 93 LYS A N 1
ATOM 724 C CA . LYS A 1 93 ? 17.022 -5.469 -20.710 1.00 96.38 93 LYS A CA 1
ATOM 725 C C . LYS A 1 93 ? 16.874 -5.973 -19.275 1.00 96.38 93 LYS A C 1
ATOM 727 O O . LYS A 1 93 ? 16.789 -5.159 -18.361 1.00 96.38 93 LYS A O 1
ATOM 732 N N . THR A 1 94 ? 16.942 -7.286 -19.069 1.00 96.12 94 THR A N 1
ATOM 733 C CA . THR A 1 94 ? 16.903 -7.900 -17.733 1.00 96.12 94 THR A CA 1
ATOM 734 C C . THR A 1 94 ? 18.071 -7.425 -16.874 1.00 96.12 94 THR A C 1
ATOM 736 O O . THR A 1 94 ? 17.861 -6.954 -15.763 1.00 96.12 94 THR A O 1
ATOM 739 N N . LYS A 1 95 ? 19.294 -7.417 -17.424 1.00 97.00 95 LYS A N 1
ATOM 740 C CA . LYS A 1 95 ? 20.477 -6.901 -16.715 1.00 97.00 95 LYS A CA 1
ATOM 741 C C . LYS A 1 95 ? 20.326 -5.432 -16.314 1.00 97.00 95 LYS A C 1
ATOM 743 O O . LYS A 1 95 ? 20.729 -5.050 -15.221 1.00 97.00 95 LYS A O 1
ATOM 748 N N . THR A 1 96 ? 19.732 -4.609 -17.179 1.00 97.56 96 THR A N 1
ATOM 749 C CA . THR A 1 96 ? 19.450 -3.197 -16.879 1.00 97.56 96 THR A CA 1
ATOM 750 C C . THR A 1 96 ? 18.444 -3.065 -15.738 1.00 97.56 96 THR A C 1
ATOM 752 O O . THR A 1 96 ? 18.680 -2.279 -14.825 1.00 97.56 96 THR A O 1
ATOM 755 N N . ILE A 1 97 ? 17.364 -3.853 -15.748 1.00 97.31 97 ILE A N 1
ATOM 756 C CA . ILE A 1 97 ? 16.388 -3.895 -14.647 1.00 97.31 97 ILE A CA 1
ATOM 757 C C . ILE A 1 97 ? 17.086 -4.269 -13.335 1.00 97.31 97 ILE A C 1
ATOM 759 O O . ILE A 1 97 ? 16.966 -3.531 -12.359 1.00 97.31 97 ILE A O 1
ATOM 763 N N . ASP A 1 98 ? 17.882 -5.341 -13.325 1.00 97.00 98 ASP A N 1
ATOM 764 C CA . ASP A 1 98 ? 18.603 -5.793 -12.130 1.00 97.00 98 ASP A CA 1
ATOM 765 C C . ASP A 1 98 ? 19.545 -4.716 -11.578 1.00 97.00 98 ASP A C 1
ATOM 767 O O . ASP A 1 98 ? 19.632 -4.512 -10.365 1.00 97.00 98 ASP A O 1
ATOM 771 N N . LEU A 1 99 ? 20.262 -4.014 -12.461 1.00 96.50 99 LEU A N 1
ATOM 772 C CA . LEU A 1 99 ? 21.151 -2.914 -12.082 1.00 96.50 99 LEU A CA 1
ATOM 773 C C . LEU A 1 99 ? 20.372 -1.735 -11.490 1.00 96.50 99 LEU A C 1
ATOM 775 O O . LEU A 1 99 ? 20.791 -1.174 -10.475 1.00 96.50 99 LEU A O 1
ATOM 779 N N . LEU A 1 100 ? 19.239 -1.370 -12.097 1.00 97.62 100 LEU A N 1
ATOM 780 C CA . LEU A 1 100 ? 18.386 -0.290 -11.608 1.00 97.62 100 LEU A CA 1
ATOM 781 C C . LEU A 1 100 ? 17.796 -0.638 -10.239 1.00 97.62 100 LEU A C 1
ATOM 783 O O . LEU A 1 100 ? 17.941 0.165 -9.318 1.00 97.62 100 LEU A O 1
ATOM 787 N N . MET A 1 101 ? 17.223 -1.834 -10.076 1.00 96.38 101 MET A N 1
ATOM 788 C CA . MET A 1 101 ? 16.613 -2.290 -8.820 1.00 96.38 101 MET A CA 1
ATOM 789 C C . MET A 1 101 ? 17.617 -2.364 -7.663 1.00 96.38 101 MET A C 1
ATOM 791 O O . MET A 1 101 ? 17.277 -2.045 -6.527 1.00 96.38 101 MET A O 1
ATOM 795 N N . LYS A 1 102 ? 18.879 -2.716 -7.940 1.00 95.75 102 LYS A N 1
ATOM 796 C CA . LYS A 1 102 ? 19.958 -2.731 -6.933 1.00 95.75 102 LYS A CA 1
ATOM 797 C C . LYS A 1 102 ? 20.484 -1.338 -6.575 1.00 95.75 102 LYS A C 1
ATOM 799 O O . LYS A 1 102 ? 21.290 -1.202 -5.655 1.00 95.75 102 LYS A O 1
ATOM 804 N N . SER A 1 103 ? 20.086 -0.298 -7.305 1.00 96.00 103 SER A N 1
ATOM 805 C CA . SER A 1 103 ? 20.601 1.051 -7.087 1.00 96.00 103 SER A CA 1
ATOM 806 C C . SER A 1 103 ? 19.952 1.730 -5.878 1.00 96.00 103 SER A C 1
ATOM 808 O O . SER A 1 103 ? 18.770 1.560 -5.583 1.00 96.00 103 SER A O 1
ATOM 810 N N . SER A 1 104 ? 20.695 2.628 -5.226 1.00 95.81 104 SER A N 1
ATOM 811 C CA . SER A 1 104 ? 20.116 3.496 -4.190 1.00 95.81 104 SER A CA 1
ATOM 812 C C . SER A 1 104 ? 19.029 4.431 -4.740 1.00 95.81 104 SER A C 1
ATOM 814 O O . SER A 1 104 ? 18.184 4.906 -3.984 1.00 95.81 104 SER A O 1
ATOM 816 N N . GLY A 1 105 ? 19.044 4.702 -6.052 1.00 96.69 105 GLY A N 1
ATOM 817 C CA . GLY A 1 105 ? 17.994 5.451 -6.739 1.00 96.69 105 GLY A CA 1
ATOM 818 C C . GLY A 1 105 ? 16.650 4.735 -6.685 1.00 96.69 105 GLY A C 1
ATOM 819 O O . GLY A 1 105 ? 15.648 5.389 -6.418 1.00 96.69 105 GLY A O 1
ATOM 820 N N . HIS A 1 106 ? 16.650 3.408 -6.833 1.00 97.88 106 HIS A N 1
ATOM 821 C CA . HIS A 1 106 ? 15.435 2.604 -6.758 1.00 97.88 106 HIS A CA 1
ATOM 822 C C . HIS A 1 106 ? 14.814 2.658 -5.372 1.00 97.88 106 HIS A C 1
ATOM 824 O O . HIS A 1 106 ? 13.659 3.043 -5.233 1.00 97.88 106 HIS A O 1
ATOM 830 N N . ILE A 1 107 ? 15.614 2.402 -4.334 1.00 97.56 107 ILE A N 1
ATOM 831 C CA . ILE A 1 107 ? 15.141 2.462 -2.946 1.00 97.56 107 ILE A CA 1
ATOM 832 C C . ILE A 1 107 ? 14.536 3.839 -2.653 1.00 97.56 107 ILE A C 1
ATOM 834 O O . ILE A 1 107 ? 13.424 3.926 -2.136 1.00 97.56 107 ILE A O 1
ATOM 838 N N . ARG A 1 108 ? 15.227 4.928 -3.023 1.00 96.25 108 ARG A N 1
ATOM 839 C CA . ARG A 1 108 ? 14.707 6.287 -2.816 1.00 96.25 108 ARG A CA 1
ATOM 840 C C . ARG A 1 108 ? 13.408 6.528 -3.576 1.00 96.25 108 ARG A C 1
ATOM 842 O O . ARG A 1 108 ? 12.486 7.075 -2.983 1.00 96.25 108 ARG A O 1
ATOM 849 N N . HIS A 1 109 ? 13.337 6.152 -4.851 1.00 97.44 109 HIS A N 1
ATOM 850 C CA . HIS A 1 109 ? 12.150 6.373 -5.671 1.00 97.44 109 HIS A CA 1
ATOM 851 C C . HIS A 1 109 ? 10.951 5.585 -5.144 1.00 97.44 109 HIS A C 1
ATOM 853 O O . HIS A 1 109 ? 9.946 6.198 -4.797 1.00 97.44 109 HIS A O 1
ATOM 859 N N . GLN A 1 110 ? 11.100 4.273 -4.941 1.00 96.50 110 GLN A N 1
ATOM 860 C CA . GLN A 1 110 ? 10.034 3.429 -4.402 1.00 96.50 110 GLN A CA 1
ATOM 861 C C . GLN A 1 110 ? 9.580 3.904 -3.018 1.00 96.50 110 GLN A C 1
ATOM 863 O O . GLN A 1 110 ? 8.387 3.942 -2.744 1.00 96.50 110 GLN A O 1
ATOM 868 N N . THR A 1 111 ? 10.499 4.354 -2.157 1.00 96.38 111 THR A N 1
ATOM 869 C CA . THR A 1 111 ? 10.123 4.938 -0.856 1.00 96.38 111 THR A CA 1
ATOM 870 C C . THR A 1 111 ? 9.180 6.125 -1.018 1.00 96.38 111 THR A C 1
ATOM 872 O O . THR A 1 111 ? 8.256 6.283 -0.225 1.00 96.38 111 THR A O 1
ATOM 875 N N . ARG A 1 112 ? 9.399 6.972 -2.032 1.00 94.94 112 ARG A N 1
ATOM 876 C CA . ARG A 1 112 ? 8.517 8.110 -2.309 1.00 94.94 112 ARG A CA 1
ATOM 877 C C . ARG A 1 112 ? 7.179 7.654 -2.877 1.00 94.94 112 ARG A C 1
ATOM 879 O O . ARG A 1 112 ? 6.167 8.122 -2.374 1.00 94.94 112 ARG A O 1
ATOM 886 N N . GLU A 1 113 ? 7.164 6.737 -3.841 1.00 95.38 113 GLU A N 1
ATOM 887 C CA . GLU A 1 113 ? 5.916 6.221 -4.424 1.00 95.38 113 GLU A CA 1
ATOM 888 C C . GLU A 1 113 ? 5.020 5.567 -3.364 1.00 95.38 113 GLU A C 1
ATOM 890 O O . GLU A 1 113 ? 3.843 5.901 -3.243 1.00 95.38 113 GLU A O 1
ATOM 895 N N . PHE A 1 114 ? 5.590 4.702 -2.521 1.00 95.25 114 PHE A N 1
ATOM 896 C CA . PHE A 1 114 ? 4.843 4.056 -1.441 1.00 95.25 114 PHE A CA 1
ATOM 897 C C . PHE A 1 114 ? 4.423 5.034 -0.347 1.00 95.25 114 PHE A C 1
ATOM 899 O O . PHE A 1 114 ? 3.354 4.874 0.235 1.00 95.25 114 PHE A O 1
ATOM 906 N N . GLU A 1 115 ? 5.216 6.069 -0.072 1.00 94.94 115 GLU A N 1
ATOM 907 C CA . GLU A 1 115 ? 4.779 7.118 0.842 1.00 94.94 115 GLU A CA 1
ATOM 908 C C . GLU A 1 115 ? 3.594 7.904 0.268 1.00 94.94 115 GLU A C 1
ATOM 910 O O . GLU A 1 115 ? 2.614 8.100 0.978 1.00 94.94 115 GLU A O 1
ATOM 915 N N . TYR A 1 116 ? 3.615 8.277 -1.015 1.00 94.25 116 TYR A N 1
ATOM 916 C CA . TYR A 1 116 ? 2.458 8.909 -1.654 1.00 94.25 116 TYR A CA 1
ATOM 917 C C . TYR A 1 116 ? 1.222 8.011 -1.613 1.00 94.25 116 TYR A C 1
ATOM 919 O O . TYR A 1 116 ? 0.150 8.480 -1.233 1.00 94.25 116 TYR A O 1
ATOM 927 N N . LEU A 1 117 ? 1.379 6.723 -1.926 1.00 93.25 117 LEU A N 1
ATOM 928 C CA . LEU A 1 117 ? 0.299 5.740 -1.858 1.00 93.25 117 LEU A CA 1
ATOM 929 C C . LEU A 1 117 ? -0.309 5.641 -0.449 1.00 93.25 117 LEU A C 1
ATOM 931 O O . LEU A 1 117 ? -1.527 5.596 -0.304 1.00 93.25 117 LEU A O 1
ATOM 935 N N . LEU A 1 118 ? 0.530 5.602 0.590 1.00 94.44 118 LEU A N 1
ATOM 936 C CA . LEU A 1 118 ? 0.099 5.323 1.962 1.00 94.44 118 LEU A CA 1
ATOM 937 C C . LEU A 1 118 ? -0.245 6.579 2.772 1.00 94.44 118 LEU A C 1
ATOM 939 O O . LEU A 1 118 ? -1.010 6.491 3.729 1.00 94.44 118 LEU A O 1
ATOM 943 N N . MET A 1 119 ? 0.324 7.739 2.446 1.00 92.75 119 MET A N 1
ATOM 944 C CA . MET A 1 119 ? 0.285 8.957 3.272 1.00 92.75 119 MET A CA 1
ATOM 945 C C . MET A 1 119 ? 0.028 10.241 2.473 1.00 92.75 119 MET A C 1
ATOM 947 O O . MET A 1 119 ? 0.060 11.335 3.045 1.00 92.75 119 MET A O 1
ATOM 951 N N . ASN A 1 120 ? -0.261 10.132 1.172 1.00 90.06 120 ASN A N 1
ATOM 952 C CA . ASN A 1 120 ? -0.582 11.257 0.293 1.00 90.06 120 ASN A CA 1
ATOM 953 C C . ASN A 1 120 ? 0.488 12.374 0.296 1.00 90.06 120 ASN A C 1
ATOM 955 O O . ASN A 1 120 ? 0.168 13.562 0.294 1.00 90.06 120 ASN A O 1
ATOM 959 N N . GLY A 1 121 ? 1.772 12.012 0.341 1.00 86.19 121 GLY A N 1
ATOM 960 C CA . GLY A 1 121 ? 2.889 12.963 0.303 1.00 86.19 121 GLY A CA 1
ATOM 961 C C . GLY A 1 121 ? 3.302 13.519 1.674 1.00 86.19 121 GLY A C 1
ATOM 962 O O . GLY A 1 121 ? 4.221 14.346 1.747 1.00 86.19 121 GLY A O 1
ATOM 963 N N . THR A 1 122 ? 2.644 13.091 2.758 1.00 84.44 122 THR A N 1
ATOM 964 C CA . THR A 1 122 ? 2.955 13.512 4.127 1.00 84.44 122 THR A CA 1
ATOM 965 C C . THR A 1 122 ? 4.289 12.926 4.583 1.00 84.44 122 THR A C 1
ATOM 967 O O . THR A 1 122 ? 4.456 11.717 4.743 1.00 84.44 122 THR A O 1
ATOM 970 N N . ARG A 1 123 ? 5.263 13.804 4.845 1.00 79.75 123 ARG A N 1
ATOM 971 C CA . ARG A 1 123 ? 6.576 13.396 5.358 1.00 79.75 123 ARG A CA 1
ATOM 972 C C . ARG A 1 123 ? 6.512 13.138 6.859 1.00 79.75 123 ARG A C 1
ATOM 974 O O . ARG A 1 123 ? 6.076 14.004 7.611 1.00 79.75 123 ARG A O 1
ATOM 981 N N . GLY A 1 124 ? 7.035 11.991 7.274 1.00 88.44 124 GLY A N 1
ATOM 982 C CA . GLY A 1 124 ? 7.021 11.557 8.665 1.00 88.44 124 GLY A CA 1
ATOM 983 C C . GLY A 1 124 ? 7.940 10.365 8.924 1.00 88.44 124 GLY A C 1
ATOM 984 O O . GLY A 1 124 ? 8.838 10.063 8.128 1.00 88.44 124 GLY A O 1
ATOM 985 N N . GLN A 1 125 ? 7.723 9.690 10.050 1.00 91.50 125 GLN A N 1
ATOM 986 C CA . GLN A 1 125 ? 8.511 8.522 10.461 1.00 91.50 125 GLN A CA 1
ATOM 987 C C . GLN A 1 125 ? 8.348 7.331 9.506 1.00 91.50 125 GLN A C 1
ATOM 989 O O . GLN A 1 125 ? 9.274 6.524 9.364 1.00 91.50 125 GLN A O 1
ATOM 994 N N . LEU A 1 126 ? 7.220 7.251 8.797 1.00 94.12 126 LEU A N 1
ATOM 995 C CA . LEU A 1 126 ? 6.938 6.194 7.839 1.00 94.12 126 LEU A CA 1
ATOM 996 C C . LEU A 1 126 ? 7.929 6.195 6.671 1.00 94.12 126 LEU A C 1
ATOM 998 O O . LEU A 1 126 ? 8.322 5.127 6.215 1.00 94.12 126 LEU A O 1
ATOM 1002 N N . VAL A 1 127 ? 8.403 7.362 6.219 1.00 95.00 127 VAL A N 1
ATOM 1003 C CA . VAL A 1 127 ? 9.395 7.461 5.127 1.00 95.00 127 VAL A CA 1
ATOM 1004 C C . VAL A 1 127 ? 10.677 6.713 5.486 1.00 95.00 127 VAL A C 1
ATOM 1006 O O . VAL A 1 127 ? 11.215 5.964 4.671 1.00 95.00 127 VAL A O 1
ATOM 1009 N N . ALA A 1 128 ? 11.173 6.917 6.709 1.00 94.00 128 ALA A N 1
ATOM 1010 C CA . ALA A 1 128 ? 12.393 6.269 7.178 1.00 94.00 128 ALA A CA 1
ATOM 1011 C C . ALA A 1 128 ? 12.199 4.751 7.303 1.00 94.00 128 ALA A C 1
ATOM 1013 O O . ALA A 1 128 ? 13.071 3.978 6.901 1.00 94.00 128 ALA A O 1
ATOM 1014 N N . TYR A 1 129 ? 11.035 4.330 7.803 1.00 96.31 129 TYR A N 1
ATOM 1015 C CA . TYR A 1 129 ? 10.652 2.923 7.851 1.00 96.31 129 TYR A CA 1
ATOM 1016 C C . TYR A 1 129 ? 10.587 2.296 6.446 1.00 96.31 129 TYR A C 1
ATOM 1018 O O . TYR A 1 129 ? 11.219 1.265 6.222 1.00 96.31 129 TYR A O 1
ATOM 1026 N N . LEU A 1 130 ? 9.899 2.930 5.488 1.00 96.69 130 LEU A N 1
ATOM 1027 C CA . LEU A 1 130 ? 9.749 2.437 4.115 1.00 96.69 130 LEU A CA 1
ATOM 1028 C C . LEU A 1 130 ? 11.100 2.336 3.405 1.00 96.69 130 LEU A C 1
ATOM 1030 O O . LEU A 1 130 ? 11.373 1.325 2.767 1.00 96.69 130 LEU A O 1
ATOM 1034 N N . GLY A 1 131 ? 11.982 3.325 3.577 1.00 95.75 131 GLY A N 1
ATOM 1035 C CA . GLY A 1 131 ? 13.334 3.277 3.016 1.00 95.75 131 GLY A CA 1
ATOM 1036 C C . GLY A 1 131 ? 14.135 2.072 3.497 1.00 95.75 131 GLY A C 1
ATOM 1037 O O . GLY A 1 131 ? 14.807 1.416 2.699 1.00 95.75 131 GLY A O 1
ATOM 1038 N N . LYS A 1 132 ? 14.017 1.733 4.785 1.00 95.88 132 LYS A N 1
ATOM 1039 C CA . LYS A 1 132 ? 14.629 0.527 5.346 1.00 95.88 132 LYS A CA 1
ATOM 1040 C C . LYS A 1 132 ? 13.955 -0.744 4.826 1.00 95.88 132 LYS A C 1
ATOM 1042 O O . LYS A 1 132 ? 14.640 -1.633 4.334 1.00 95.88 132 LYS A O 1
ATOM 1047 N N . ALA A 1 133 ? 12.628 -0.824 4.907 1.00 96.44 133 ALA A N 1
ATOM 1048 C CA . ALA A 1 133 ? 11.863 -2.002 4.508 1.00 96.44 133 ALA A CA 1
ATOM 1049 C C . ALA A 1 133 ? 12.084 -2.362 3.030 1.00 96.44 133 ALA A C 1
ATOM 1051 O O . ALA A 1 133 ? 12.361 -3.517 2.711 1.00 96.44 133 ALA A O 1
ATOM 1052 N N . LEU A 1 134 ? 12.029 -1.372 2.137 1.00 95.38 134 LEU A N 1
ATOM 1053 C CA . LEU A 1 134 ? 12.243 -1.561 0.703 1.00 95.38 134 LEU A CA 1
ATOM 1054 C C . LEU A 1 134 ? 13.708 -1.881 0.384 1.00 95.38 134 LEU A C 1
ATOM 1056 O O . LEU A 1 134 ? 13.974 -2.738 -0.452 1.00 95.38 134 LEU A O 1
ATOM 1060 N N . GLY A 1 135 ? 14.664 -1.257 1.083 1.00 95.31 135 GLY A N 1
ATOM 1061 C CA . GLY A 1 135 ? 16.086 -1.588 0.942 1.00 95.31 135 GLY A CA 1
ATOM 1062 C C . GLY A 1 135 ? 16.434 -3.017 1.375 1.00 95.31 135 GLY A C 1
ATOM 1063 O O . GLY A 1 135 ? 17.363 -3.613 0.839 1.00 95.31 135 GLY A O 1
ATOM 1064 N N . GLU A 1 136 ? 15.668 -3.583 2.307 1.00 95.56 136 GLU A N 1
ATOM 1065 C CA . GLU A 1 136 ? 15.787 -4.973 2.766 1.00 95.56 136 GLU A CA 1
ATOM 1066 C C . GLU A 1 136 ? 14.972 -5.966 1.918 1.00 95.56 136 GLU A C 1
ATOM 1068 O O . GLU A 1 136 ? 14.933 -7.151 2.246 1.00 95.56 136 GLU A O 1
ATOM 1073 N N . ASN A 1 137 ? 14.309 -5.506 0.848 1.00 93.44 137 ASN A N 1
ATOM 1074 C CA . ASN A 1 137 ? 13.374 -6.302 0.046 1.00 93.44 137 ASN A CA 1
ATOM 1075 C C . ASN A 1 137 ? 12.300 -6.995 0.911 1.00 93.44 137 ASN A C 1
ATOM 1077 O O . ASN A 1 137 ? 11.987 -8.177 0.741 1.00 93.44 137 ASN A O 1
ATOM 1081 N N . ARG A 1 138 ? 11.770 -6.266 1.901 1.00 95.31 138 ARG A N 1
ATOM 1082 C CA . ARG A 1 138 ? 10.737 -6.771 2.806 1.00 95.31 138 ARG A CA 1
ATOM 1083 C C . ARG A 1 138 ? 9.452 -7.047 2.032 1.00 95.31 138 ARG A C 1
ATOM 1085 O O . ARG A 1 138 ? 9.016 -6.229 1.227 1.00 95.31 138 ARG A O 1
ATOM 1092 N N . SER A 1 139 ? 8.832 -8.190 2.311 1.00 93.88 139 SER A N 1
ATOM 1093 C CA . SER A 1 139 ? 7.600 -8.591 1.643 1.00 93.88 139 SER A CA 1
ATOM 1094 C C . SER A 1 139 ? 6.429 -7.667 1.996 1.00 93.88 139 SER A C 1
ATOM 1096 O O . SER A 1 139 ? 6.338 -7.127 3.105 1.00 93.88 139 SER A O 1
ATOM 1098 N N . TRP A 1 140 ? 5.519 -7.488 1.038 1.00 91.25 140 TRP A N 1
ATOM 1099 C CA . TRP A 1 140 ? 4.383 -6.575 1.172 1.00 91.25 140 TRP A CA 1
ATOM 1100 C C . TRP A 1 140 ? 3.426 -6.970 2.304 1.00 91.25 140 TRP A C 1
ATOM 1102 O O . TRP A 1 140 ? 2.943 -6.107 3.030 1.00 91.25 140 TRP A O 1
ATOM 1112 N N . ASP A 1 141 ? 3.215 -8.269 2.526 1.00 93.06 141 ASP A N 1
ATOM 1113 C CA . ASP A 1 141 ? 2.399 -8.791 3.629 1.00 93.06 141 ASP A CA 1
ATOM 1114 C C . ASP A 1 141 ? 2.989 -8.449 5.006 1.00 93.06 141 ASP A C 1
ATOM 1116 O O . ASP A 1 141 ? 2.253 -8.140 5.949 1.00 93.06 141 ASP A O 1
ATOM 1120 N N . LYS A 1 142 ? 4.323 -8.446 5.120 1.00 94.81 142 LYS A N 1
ATOM 1121 C CA . LYS A 1 142 ? 5.011 -8.051 6.347 1.00 94.81 142 LYS A CA 1
ATOM 1122 C C . LYS A 1 142 ? 4.903 -6.547 6.573 1.00 94.81 142 LYS A C 1
ATOM 1124 O O . LYS A 1 142 ? 4.630 -6.138 7.697 1.00 94.81 142 LYS A O 1
ATOM 1129 N N . ILE A 1 143 ? 5.051 -5.742 5.518 1.00 95.81 143 ILE A N 1
ATOM 1130 C CA . ILE A 1 143 ? 4.841 -4.288 5.581 1.00 95.81 143 ILE A CA 1
ATOM 1131 C C . ILE A 1 143 ? 3.404 -3.972 6.022 1.00 95.81 143 ILE A C 1
ATOM 1133 O O . ILE A 1 143 ? 3.205 -3.217 6.968 1.00 95.81 143 ILE A O 1
ATOM 1137 N N . PHE A 1 144 ? 2.405 -4.613 5.409 1.00 95.25 144 PHE A N 1
ATOM 1138 C CA . PHE A 1 144 ? 0.998 -4.503 5.805 1.00 95.25 144 PHE A CA 1
ATOM 1139 C C . PHE A 1 144 ? 0.776 -4.835 7.284 1.00 95.25 144 PHE A C 1
ATOM 1141 O O . PHE A 1 144 ? 0.126 -4.076 8.002 1.00 95.25 144 PHE A O 1
ATOM 1148 N N . ARG A 1 145 ? 1.345 -5.949 7.763 1.00 94.81 145 ARG A N 1
ATOM 1149 C CA . ARG A 1 145 ? 1.220 -6.352 9.168 1.00 94.81 145 ARG A CA 1
ATOM 1150 C C . ARG A 1 145 ? 1.866 -5.345 10.115 1.00 94.81 145 ARG A C 1
ATOM 1152 O O . ARG A 1 145 ? 1.275 -5.044 11.140 1.00 94.81 145 ARG A O 1
ATOM 1159 N N . GLU A 1 146 ? 3.042 -4.824 9.779 1.00 95.31 146 GLU A N 1
ATOM 1160 C CA . GLU A 1 146 ? 3.735 -3.809 10.585 1.00 95.31 146 GLU A CA 1
ATOM 1161 C C . GLU A 1 146 ? 2.972 -2.470 10.607 1.00 95.31 146 GLU A C 1
ATOM 1163 O O . GLU A 1 146 ? 3.006 -1.767 11.614 1.00 95.31 146 GLU A O 1
ATOM 1168 N N . LEU A 1 147 ? 2.247 -2.136 9.532 1.00 95.44 147 LEU A N 1
ATOM 1169 C CA . LEU A 1 147 ? 1.388 -0.949 9.451 1.00 95.44 147 LEU A CA 1
ATOM 1170 C C . LEU A 1 147 ? 0.104 -1.092 10.281 1.00 95.44 147 LEU A C 1
ATOM 1172 O O . LEU A 1 147 ? -0.310 -0.110 10.887 1.00 95.44 147 LEU A O 1
ATOM 1176 N N . LEU A 1 148 ? -0.525 -2.276 10.306 1.00 94.19 148 LEU A N 1
ATOM 1177 C CA . LEU A 1 148 ? -1.820 -2.503 10.973 1.00 94.19 148 LEU A CA 1
ATOM 1178 C C . LEU A 1 148 ? -1.748 -3.095 12.384 1.00 94.19 148 LEU A C 1
ATOM 1180 O O . LEU A 1 148 ? -2.696 -2.962 13.147 1.00 94.19 148 LEU A O 1
ATOM 1184 N N . VAL A 1 149 ? -0.659 -3.769 12.735 1.00 90.88 149 VAL A N 1
ATOM 1185 C CA . VAL A 1 149 ? -0.394 -4.267 14.091 1.00 90.88 149 VAL A CA 1
ATOM 1186 C C . VAL A 1 149 ? 0.785 -3.466 14.619 1.00 90.88 149 VAL A C 1
ATOM 1188 O O . VAL A 1 149 ? 1.886 -3.984 14.795 1.00 90.88 149 VAL A O 1
ATOM 1191 N N . ALA A 1 150 ? 0.563 -2.159 14.738 1.00 87.75 150 ALA A N 1
ATOM 1192 C CA . ALA A 1 150 ? 1.573 -1.195 15.137 1.00 87.75 150 ALA A CA 1
ATOM 1193 C C . ALA A 1 150 ? 2.299 -1.656 16.413 1.00 87.75 150 ALA A C 1
ATOM 1195 O O . ALA A 1 150 ? 1.689 -1.793 17.470 1.00 87.75 150 ALA A O 1
ATOM 1196 N N . ASP A 1 151 ? 3.612 -1.868 16.314 1.00 89.06 151 ASP A N 1
ATOM 1197 C CA . ASP A 1 151 ? 4.480 -2.207 17.443 1.00 89.06 151 ASP A CA 1
ATOM 1198 C C . ASP A 1 151 ? 5.497 -1.085 17.648 1.00 89.06 151 ASP A C 1
ATOM 1200 O O . ASP A 1 151 ? 6.540 -1.007 16.991 1.00 89.06 151 ASP A O 1
ATOM 1204 N N . GLU A 1 152 ? 5.173 -0.183 18.570 1.00 87.38 152 GLU A N 1
ATOM 1205 C CA . GLU A 1 152 ? 6.016 0.970 18.888 1.00 87.38 152 GLU A CA 1
ATOM 1206 C C . GLU A 1 152 ? 7.240 0.618 19.739 1.00 87.38 152 GLU A C 1
ATOM 1208 O O . GLU A 1 152 ? 8.191 1.402 19.798 1.00 87.38 152 GLU A O 1
ATOM 1213 N N . SER A 1 153 ? 7.252 -0.569 20.354 1.00 89.31 153 SER A N 1
ATOM 1214 C CA . SER A 1 153 ? 8.406 -1.076 21.100 1.00 89.31 153 SER A CA 1
ATOM 1215 C C . SER A 1 153 ? 9.514 -1.566 20.159 1.00 89.31 153 SER A C 1
ATOM 1217 O O . SER A 1 153 ? 10.704 -1.507 20.482 1.00 89.31 153 SER A O 1
ATOM 1219 N N . ASN A 1 154 ? 9.148 -1.986 18.945 1.00 91.12 154 ASN A N 1
ATOM 1220 C CA . ASN A 1 154 ? 10.085 -2.435 17.931 1.00 91.12 154 ASN A CA 1
ATOM 1221 C C . ASN A 1 154 ? 10.726 -1.252 17.196 1.00 91.12 154 ASN A C 1
ATOM 1223 O O . ASN A 1 154 ? 10.165 -0.674 16.264 1.00 91.12 154 ASN A O 1
ATOM 1227 N N . ALA A 1 155 ? 11.978 -0.947 17.540 1.00 88.56 155 ALA A N 1
ATOM 1228 C CA . ALA A 1 155 ? 12.740 0.140 16.924 1.00 88.56 155 ALA A CA 1
ATOM 1229 C C . ALA A 1 155 ? 12.852 0.054 15.385 1.00 88.56 155 ALA A C 1
ATOM 1231 O O . ALA A 1 155 ? 13.036 1.085 14.736 1.00 88.56 155 ALA A O 1
ATOM 1232 N N . ASN A 1 156 ? 12.730 -1.142 14.794 1.00 88.12 156 ASN A N 1
ATOM 1233 C CA . ASN A 1 156 ? 12.783 -1.344 13.344 1.00 88.12 156 ASN A CA 1
ATOM 1234 C C . ASN A 1 156 ? 11.441 -1.104 12.640 1.00 88.12 156 ASN A C 1
ATOM 1236 O O . ASN A 1 156 ? 11.442 -0.884 11.427 1.00 88.12 156 ASN A O 1
ATOM 1240 N N . ALA A 1 157 ? 10.329 -1.169 13.373 1.00 91.44 157 ALA A N 1
ATOM 1241 C CA . ALA A 1 157 ? 8.975 -1.078 12.831 1.00 91.44 157 ALA A CA 1
ATOM 1242 C C . ALA A 1 157 ? 8.186 0.131 13.354 1.00 91.44 157 ALA A C 1
ATOM 1244 O O . ALA A 1 157 ? 7.208 0.504 12.724 1.00 91.44 157 ALA A O 1
ATOM 1245 N N . LYS A 1 158 ? 8.635 0.811 14.418 1.00 93.00 158 LYS A N 1
ATOM 1246 C CA . LYS A 1 158 ? 7.901 1.919 15.059 1.00 93.00 158 LYS A CA 1
ATOM 1247 C C . LYS A 1 158 ? 7.451 3.041 14.114 1.00 93.00 158 LYS A C 1
ATOM 1249 O O . LYS A 1 158 ? 6.450 3.696 14.372 1.00 93.00 158 LYS A O 1
ATOM 1254 N N . GLY A 1 159 ? 8.180 3.272 13.015 1.00 94.19 159 GLY A N 1
ATOM 1255 C CA . GLY A 1 159 ? 7.792 4.257 12.001 1.00 94.19 159 GLY A CA 1
ATOM 1256 C C . GLY A 1 159 ? 6.553 3.849 11.195 1.00 94.19 159 GLY A C 1
ATOM 1257 O O . GLY A 1 159 ? 5.835 4.724 10.723 1.00 94.19 159 GLY A O 1
ATOM 1258 N N . ALA A 1 160 ? 6.265 2.548 11.076 1.00 95.38 160 ALA A N 1
ATOM 1259 C CA . ALA A 1 160 ? 5.060 2.028 10.430 1.00 95.38 160 ALA A CA 1
ATOM 1260 C C . ALA A 1 160 ? 3.784 2.438 11.179 1.00 95.38 160 ALA A C 1
ATOM 1262 O O . ALA A 1 160 ? 2.775 2.750 10.550 1.00 95.38 160 ALA A O 1
ATOM 1263 N N . SER A 1 161 ? 3.850 2.543 12.510 1.00 94.19 161 SER A N 1
ATOM 1264 C CA . SER A 1 161 ? 2.719 2.926 13.362 1.00 94.19 161 SER A CA 1
ATOM 1265 C C . SER A 1 161 ? 2.119 4.290 13.005 1.00 94.19 161 SER A C 1
ATOM 1267 O O . SER A 1 161 ? 0.947 4.538 13.283 1.00 94.19 161 SER A O 1
ATOM 1269 N N . GLU A 1 162 ? 2.884 5.175 12.354 1.00 94.31 162 GLU A N 1
ATOM 1270 C CA . GLU A 1 162 ? 2.393 6.472 11.874 1.00 94.31 162 GLU A CA 1
ATOM 1271 C C . GLU A 1 162 ? 1.183 6.331 10.935 1.00 94.31 162 GLU A C 1
ATOM 1273 O O . GLU A 1 162 ? 0.275 7.160 10.990 1.00 94.31 162 GLU A O 1
ATOM 1278 N N . PHE A 1 163 ? 1.115 5.258 10.136 1.00 95.19 163 PHE A N 1
ATOM 1279 C CA . PHE A 1 163 ? -0.020 4.999 9.249 1.00 95.19 163 PHE A CA 1
ATOM 1280 C C . PHE A 1 163 ? -1.342 4.882 10.014 1.00 95.19 163 PHE A C 1
ATOM 1282 O O . PHE A 1 163 ? -2.335 5.487 9.601 1.00 95.19 163 PHE A O 1
ATOM 1289 N N . LEU A 1 164 ? -1.348 4.144 11.129 1.00 94.81 164 LEU A N 1
ATOM 1290 C CA . LEU A 1 164 ? -2.523 4.002 11.987 1.00 94.81 164 LEU A CA 1
ATOM 1291 C C . LEU A 1 164 ? -2.778 5.250 12.825 1.00 94.81 164 LEU A C 1
ATOM 1293 O O . LEU A 1 164 ? -3.922 5.685 12.902 1.00 94.81 164 LEU A O 1
ATOM 1297 N N . LYS A 1 165 ? -1.742 5.866 13.408 1.00 93.12 165 LYS A N 1
ATOM 1298 C CA . LYS A 1 165 ? -1.900 7.044 14.283 1.00 93.12 165 LYS A CA 1
ATOM 1299 C C . LYS A 1 165 ? -2.685 8.171 13.627 1.00 93.12 165 LYS A C 1
ATOM 1301 O O . LYS A 1 165 ? -3.612 8.705 14.222 1.00 93.12 165 LYS A O 1
ATOM 1306 N N . VAL A 1 166 ? -2.386 8.486 12.368 1.00 92.94 166 VAL A N 1
ATOM 1307 C CA . VAL A 1 166 ? -3.082 9.572 11.655 1.00 92.94 166 VAL A CA 1
ATOM 1308 C C . VAL A 1 166 ? -4.514 9.212 11.224 1.00 92.94 166 VAL A C 1
ATOM 1310 O O . VAL A 1 166 ? -5.202 10.052 10.644 1.00 92.94 166 VAL A O 1
ATOM 1313 N N . ARG A 1 167 ? -4.963 7.971 11.466 1.00 94.25 167 ARG A N 1
ATOM 1314 C CA . ARG A 1 167 ? -6.250 7.418 11.006 1.00 94.25 167 ARG A CA 1
ATOM 1315 C C . ARG A 1 167 ? -7.130 6.857 12.115 1.00 94.25 167 ARG A C 1
ATOM 1317 O O . ARG A 1 167 ? -8.330 6.758 11.915 1.00 94.25 167 ARG A O 1
ATOM 1324 N N . VAL A 1 168 ? -6.572 6.491 13.266 1.00 94.25 168 VAL A N 1
ATOM 1325 C CA . VAL A 1 168 ? -7.290 5.740 14.310 1.00 94.25 168 VAL A CA 1
ATOM 1326 C C . VAL A 1 168 ? -8.500 6.500 14.873 1.00 94.25 168 VAL A C 1
ATOM 1328 O O . VAL A 1 168 ? -9.490 5.894 15.269 1.00 94.25 168 VAL A O 1
ATOM 1331 N N . ASN A 1 169 ? -8.463 7.835 14.822 1.00 94.12 169 ASN A N 1
ATOM 1332 C CA . ASN A 1 169 ? -9.561 8.704 15.253 1.00 94.12 169 ASN A CA 1
ATOM 1333 C C . ASN A 1 169 ? -10.685 8.858 14.202 1.00 94.12 169 ASN A C 1
ATOM 1335 O O . ASN A 1 169 ? -11.729 9.431 14.505 1.00 94.12 169 ASN A O 1
ATOM 1339 N N . ASP A 1 170 ? -10.499 8.334 12.987 1.00 96.31 170 ASP A N 1
ATOM 1340 C CA . ASP A 1 170 ? -11.499 8.278 11.916 1.00 96.31 170 ASP A CA 1
ATOM 1341 C C . ASP A 1 170 ? -11.524 6.866 11.313 1.00 96.31 170 ASP A C 1
ATOM 1343 O O . ASP A 1 170 ? -10.863 6.547 10.321 1.00 96.31 170 ASP A O 1
ATOM 1347 N N . LEU A 1 171 ? -12.303 5.991 11.947 1.00 96.31 171 LEU A N 1
ATOM 1348 C CA . LEU A 1 171 ? -12.407 4.588 11.551 1.00 96.31 171 LEU A CA 1
ATOM 1349 C C . LEU A 1 171 ? -13.024 4.393 10.158 1.00 96.31 171 LEU A C 1
ATOM 1351 O O . LEU A 1 171 ? -12.760 3.371 9.524 1.00 96.31 171 LEU A O 1
ATOM 1355 N N . ASP A 1 172 ? -13.836 5.337 9.675 1.00 96.88 172 ASP A N 1
ATOM 1356 C CA . ASP A 1 172 ? -14.411 5.257 8.328 1.00 96.88 172 ASP A CA 1
ATOM 1357 C C . ASP A 1 172 ? -13.325 5.510 7.283 1.00 96.88 172 ASP A C 1
ATOM 1359 O O . ASP A 1 172 ? -13.151 4.709 6.357 1.00 96.88 172 ASP A O 1
ATOM 1363 N N . ARG A 1 173 ? -12.518 6.558 7.491 1.00 95.94 173 ARG A N 1
ATOM 1364 C CA . ARG A 1 173 ? -11.324 6.808 6.683 1.00 95.94 173 ARG A CA 1
ATOM 1365 C C . ARG A 1 173 ? -10.336 5.653 6.765 1.00 95.94 173 ARG A C 1
ATOM 1367 O O . ARG A 1 173 ? -9.847 5.226 5.726 1.00 95.94 173 ARG A O 1
ATOM 1374 N N . LEU A 1 174 ? -10.041 5.132 7.959 1.00 96.81 174 LEU A N 1
ATOM 1375 C CA . LEU A 1 174 ? -9.121 4.003 8.119 1.00 96.81 174 LEU A CA 1
ATOM 1376 C C . LEU A 1 174 ? -9.590 2.781 7.321 1.00 96.81 174 LEU A C 1
ATOM 1378 O O . LEU A 1 174 ? -8.803 2.181 6.591 1.00 96.81 174 LEU A O 1
ATOM 1382 N N . THR A 1 175 ? -10.882 2.457 7.407 1.00 97.06 175 THR A N 1
ATOM 1383 C CA . THR A 1 175 ? -11.487 1.346 6.659 1.00 97.06 175 THR A CA 1
ATOM 1384 C C . THR A 1 175 ? -11.303 1.532 5.155 1.00 97.06 175 THR A C 1
ATOM 1386 O O . THR A 1 175 ? -10.848 0.616 4.465 1.00 97.06 175 THR A O 1
ATOM 1389 N N . ASN A 1 176 ? -11.597 2.729 4.642 1.00 96.06 176 ASN A N 1
ATOM 1390 C CA . ASN A 1 176 ? -11.457 3.013 3.221 1.00 96.06 176 ASN A CA 1
ATOM 1391 C C . ASN A 1 176 ? -9.989 3.026 2.758 1.00 96.06 176 ASN A C 1
ATOM 1393 O O . ASN A 1 176 ? -9.657 2.370 1.772 1.00 96.06 176 ASN A O 1
ATOM 1397 N N . ASP A 1 177 ? -9.103 3.713 3.478 1.00 95.38 177 ASP A N 1
ATOM 1398 C CA . ASP A 1 177 ? -7.684 3.824 3.123 1.00 95.38 177 ASP A CA 1
ATOM 1399 C C . ASP A 1 177 ? -7.011 2.444 3.096 1.00 95.38 177 ASP A C 1
ATOM 1401 O O . ASP A 1 177 ? -6.257 2.148 2.171 1.00 95.38 177 ASP A O 1
ATOM 1405 N N . VAL A 1 178 ? -7.325 1.559 4.053 1.00 95.81 178 VAL A N 1
ATOM 1406 C CA . VAL A 1 178 ? -6.810 0.179 4.049 1.00 95.81 178 VAL A CA 1
ATOM 1407 C C . VAL A 1 178 ? -7.348 -0.613 2.859 1.00 95.81 178 VAL A C 1
ATOM 1409 O O . VAL A 1 178 ? -6.584 -1.342 2.223 1.00 95.81 178 VAL A O 1
ATOM 1412 N N . SER A 1 179 ? -8.634 -0.457 2.524 1.00 94.81 179 SER A N 1
ATOM 1413 C CA . SER A 1 179 ? -9.226 -1.154 1.376 1.00 94.81 179 SER A CA 1
ATOM 1414 C C . SER A 1 179 ? -8.533 -0.786 0.061 1.00 94.81 179 SER A C 1
ATOM 1416 O O . SER A 1 179 ? -8.151 -1.670 -0.709 1.00 94.81 179 SER A O 1
ATOM 1418 N N . VAL A 1 180 ? -8.266 0.506 -0.146 1.00 93.56 180 VAL A N 1
ATOM 1419 C CA . VAL A 1 180 ? -7.629 1.007 -1.365 1.00 93.56 180 VAL A CA 1
ATOM 1420 C C . VAL A 1 180 ? -6.154 0.621 -1.398 1.00 93.56 180 VAL A C 1
ATOM 1422 O O . VAL A 1 180 ? -5.687 0.088 -2.403 1.00 93.56 180 VAL A O 1
ATOM 1425 N N . ALA A 1 181 ? -5.423 0.845 -0.302 1.00 92.94 181 ALA A N 1
ATOM 1426 C CA . ALA A 1 181 ? -3.974 0.663 -0.272 1.00 92.94 181 ALA A CA 1
ATOM 1427 C C . ALA A 1 181 ? -3.534 -0.808 -0.321 1.00 92.94 181 ALA A C 1
ATOM 1429 O O . ALA A 1 181 ? -2.490 -1.106 -0.899 1.00 92.94 181 ALA A O 1
ATOM 1430 N N . PHE A 1 182 ? -4.299 -1.726 0.279 1.00 92.88 182 PHE A N 1
ATOM 1431 C CA . PHE A 1 182 ? -3.864 -3.121 0.437 1.00 92.88 182 PHE A CA 1
ATOM 1432 C C . PHE A 1 182 ? -4.705 -4.135 -0.315 1.00 92.88 182 PHE A C 1
ATOM 1434 O O . PHE A 1 182 ? -4.183 -5.183 -0.690 1.00 92.88 182 PHE A O 1
ATOM 1441 N N . PHE A 1 183 ? -5.983 -3.843 -0.545 1.00 90.56 183 PHE A N 1
ATOM 1442 C CA . PHE A 1 183 ? -6.877 -4.753 -1.259 1.00 90.56 183 PHE A CA 1
ATOM 1443 C C . PHE A 1 183 ? -7.163 -4.284 -2.689 1.00 90.56 183 PHE A C 1
ATOM 1445 O O . PHE A 1 183 ? -7.795 -5.016 -3.444 1.00 90.56 183 PHE A O 1
ATOM 1452 N N . GLY A 1 184 ? -6.676 -3.099 -3.081 1.00 90.12 184 GLY A N 1
ATOM 1453 C CA . GLY A 1 184 ? -6.821 -2.565 -4.437 1.00 90.12 184 GLY A CA 1
ATOM 1454 C C . GLY A 1 184 ? -8.265 -2.224 -4.803 1.00 90.12 184 GLY A C 1
ATOM 1455 O O . GLY A 1 184 ? -8.605 -2.162 -5.983 1.00 90.12 184 GLY A O 1
ATOM 1456 N N . VAL A 1 185 ? -9.126 -2.030 -3.803 1.00 91.44 185 VAL A N 1
ATOM 1457 C CA . VAL A 1 185 ? -10.563 -1.830 -3.986 1.00 91.44 185 VAL A CA 1
ATOM 1458 C C . VAL A 1 185 ? -11.068 -0.661 -3.160 1.00 91.44 185 VAL A C 1
ATOM 1460 O O . VAL A 1 185 ? -10.542 -0.371 -2.095 1.00 91.44 185 VAL A O 1
ATOM 1463 N N . ASN A 1 186 ? -12.111 0.011 -3.641 1.00 92.88 186 ASN A N 1
ATOM 1464 C CA . ASN A 1 186 ? -12.723 1.120 -2.924 1.00 92.88 186 ASN A CA 1
ATOM 1465 C C . ASN A 1 186 ? -14.072 0.682 -2.347 1.00 92.88 186 ASN A C 1
ATOM 1467 O O . ASN A 1 186 ? -15.045 0.518 -3.082 1.00 92.88 186 ASN A O 1
ATOM 1471 N N . VAL A 1 187 ? -14.124 0.504 -1.026 1.00 95.06 187 VAL A N 1
ATOM 1472 C CA . VAL A 1 187 ? -15.339 0.081 -0.313 1.00 95.06 187 VAL A CA 1
ATOM 1473 C C . VAL A 1 187 ? -16.191 1.265 0.172 1.00 95.06 187 VAL A C 1
ATOM 1475 O O . VAL A 1 187 ? -17.271 1.050 0.711 1.00 95.06 187 VAL A O 1
ATOM 1478 N N . SER A 1 188 ? -15.771 2.520 -0.039 1.00 94.62 188 SER A N 1
ATOM 1479 C CA . SER A 1 188 ? -16.444 3.706 0.531 1.00 94.62 188 SER A CA 1
ATOM 1480 C C . SER A 1 188 ? -17.927 3.837 0.174 1.00 94.62 188 SER A C 1
ATOM 1482 O O . SER A 1 188 ? -18.714 4.233 1.027 1.00 94.62 188 SER A O 1
ATOM 1484 N N . CYS A 1 189 ? -18.361 3.464 -1.037 1.00 94.81 189 CYS A N 1
ATOM 1485 C CA . CYS A 1 189 ? -19.788 3.511 -1.387 1.00 94.81 189 CYS A CA 1
ATOM 1486 C C . CYS A 1 189 ? -20.630 2.620 -0.460 1.00 94.81 189 CYS A C 1
ATOM 1488 O O . CYS A 1 189 ? -21.747 2.996 -0.099 1.00 94.81 189 CYS A O 1
ATOM 1490 N N . ALA A 1 190 ? -20.055 1.489 -0.027 1.00 95.69 190 ALA A N 1
ATOM 1491 C CA . ALA A 1 190 ? -20.666 0.559 0.911 1.00 95.69 190 ALA A CA 1
ATOM 1492 C C . ALA A 1 190 ? -20.839 1.143 2.325 1.00 95.69 190 ALA A C 1
ATOM 1494 O O . ALA A 1 190 ? -21.520 0.543 3.140 1.00 95.69 190 ALA A O 1
ATOM 1495 N N . GLN A 1 191 ? -20.279 2.311 2.646 1.00 95.62 191 GLN A N 1
ATOM 1496 C CA . GLN A 1 191 ? -20.481 2.957 3.947 1.00 95.62 191 GLN A CA 1
ATOM 1497 C C . GLN A 1 191 ? -21.941 3.378 4.157 1.00 95.62 191 GLN A C 1
ATOM 1499 O O . GLN A 1 191 ? -22.508 3.179 5.230 1.00 95.62 191 GLN A O 1
ATOM 1504 N N . CYS A 1 192 ? -22.554 3.958 3.122 1.00 93.94 192 CYS A N 1
ATOM 1505 C CA . CYS A 1 192 ? -23.874 4.583 3.216 1.00 93.94 192 CYS A CA 1
ATOM 1506 C C . CYS A 1 192 ? -24.969 3.766 2.533 1.00 93.94 192 CYS A C 1
ATOM 1508 O O . CYS A 1 192 ? -26.138 3.908 2.868 1.00 93.94 192 CYS A O 1
ATOM 1510 N N . HIS A 1 193 ? -24.653 2.903 1.575 1.00 94.12 193 HIS A N 1
ATOM 1511 C CA . HIS A 1 193 ? -25.622 2.051 0.879 1.00 94.12 193 HIS A CA 1
ATOM 1512 C C . HIS A 1 193 ? -24.909 0.843 0.286 1.00 94.12 193 HIS A C 1
ATOM 1514 O O . HIS A 1 193 ? -23.697 0.858 0.201 1.00 94.12 193 HIS A O 1
ATOM 1520 N N . ASP A 1 194 ? -25.619 -0.189 -0.160 1.00 93.94 194 ASP A N 1
ATOM 1521 C CA . ASP A 1 194 ? -24.953 -1.291 -0.866 1.00 93.94 194 ASP A CA 1
ATOM 1522 C C . ASP A 1 194 ? -24.255 -0.772 -2.132 1.00 93.94 194 ASP A C 1
ATOM 1524 O O . ASP A 1 194 ? -24.776 0.108 -2.825 1.00 93.94 194 ASP A O 1
ATOM 1528 N N . HIS A 1 195 ? -23.056 -1.273 -2.414 1.00 93.38 195 HIS A N 1
ATOM 1529 C CA . HIS A 1 195 ? -22.197 -0.740 -3.458 1.00 93.38 195 HIS A CA 1
ATOM 1530 C C . HIS A 1 195 ? -22.899 -0.824 -4.834 1.00 93.38 195 HIS A C 1
ATOM 1532 O O . HIS A 1 195 ? -23.434 -1.870 -5.201 1.00 93.38 195 HIS A O 1
ATOM 1538 N N . PRO A 1 196 ? -22.900 0.255 -5.642 1.00 91.12 196 PRO A N 1
ATOM 1539 C CA . PRO A 1 196 ? -23.780 0.351 -6.810 1.00 91.12 196 PRO A CA 1
ATOM 1540 C C . PRO A 1 196 ? -23.332 -0.513 -7.998 1.00 91.12 196 PRO A C 1
ATOM 1542 O O . PRO A 1 196 ? -24.161 -0.891 -8.820 1.00 91.12 196 PRO A O 1
ATOM 1545 N N . VAL A 1 197 ? -22.029 -0.806 -8.097 1.00 88.50 197 VAL A N 1
ATOM 1546 C CA . VAL A 1 197 ? -21.433 -1.577 -9.210 1.00 88.50 197 VAL A CA 1
ATOM 1547 C C . VAL A 1 197 ? -21.003 -2.989 -8.789 1.00 88.50 197 VAL A C 1
ATOM 1549 O O . VAL A 1 197 ? -21.280 -3.951 -9.491 1.00 88.50 197 VAL A O 1
ATOM 1552 N N . VAL A 1 198 ? -20.343 -3.133 -7.637 1.00 89.56 198 VAL A N 1
ATOM 1553 C CA . VAL A 1 198 ? -19.982 -4.425 -7.033 1.00 89.56 198 VAL A CA 1
ATOM 1554 C C . VAL A 1 198 ? -21.128 -4.939 -6.156 1.00 89.56 198 VAL A C 1
ATOM 1556 O O . VAL A 1 198 ? -21.212 -4.603 -4.979 1.00 89.56 198 VAL A O 1
ATOM 1559 N N . HIS A 1 199 ? -22.022 -5.744 -6.729 1.00 88.38 199 HIS A N 1
ATOM 1560 C CA . HIS A 1 199 ? -23.257 -6.190 -6.064 1.00 88.38 199 HIS A CA 1
ATOM 1561 C C . HIS A 1 199 ? -23.048 -7.025 -4.789 1.00 88.38 199 HIS A C 1
ATOM 1563 O O . HIS A 1 199 ? -23.928 -7.051 -3.926 1.00 88.38 199 HIS A O 1
ATOM 1569 N N . ASP A 1 200 ? -21.891 -7.673 -4.644 1.00 88.69 200 ASP A N 1
ATOM 1570 C CA . ASP A 1 200 ? -21.572 -8.463 -3.452 1.00 88.69 200 ASP A CA 1
ATOM 1571 C C . ASP A 1 200 ? -21.254 -7.589 -2.236 1.00 88.69 200 ASP A C 1
ATOM 1573 O O . ASP A 1 200 ? -21.467 -8.005 -1.095 1.00 88.69 200 ASP A O 1
ATOM 1577 N N . TRP A 1 201 ? -20.799 -6.352 -2.449 1.00 93.00 201 TRP A N 1
ATOM 1578 C CA . TRP A 1 201 ? -20.427 -5.460 -1.357 1.00 93.00 201 TRP A CA 1
ATOM 1579 C C . TRP A 1 201 ? -21.623 -4.684 -0.830 1.00 93.00 201 TRP A C 1
ATOM 1581 O O . TRP A 1 201 ? -22.103 -3.714 -1.410 1.00 93.00 201 TRP A O 1
ATOM 1591 N N . LYS A 1 202 ? -22.065 -5.113 0.343 1.00 94.44 202 LYS A N 1
ATOM 1592 C CA . LYS A 1 202 ? -23.141 -4.496 1.128 1.00 94.44 202 LYS A CA 1
ATOM 1593 C C . LYS A 1 202 ? -22.594 -3.616 2.240 1.00 94.44 202 LYS A C 1
ATOM 1595 O O . LYS A 1 202 ? -21.428 -3.766 2.607 1.00 94.44 202 LYS A O 1
ATOM 1600 N N . GLN A 1 203 ? -23.457 -2.817 2.871 1.00 95.62 203 GLN A N 1
ATOM 1601 C 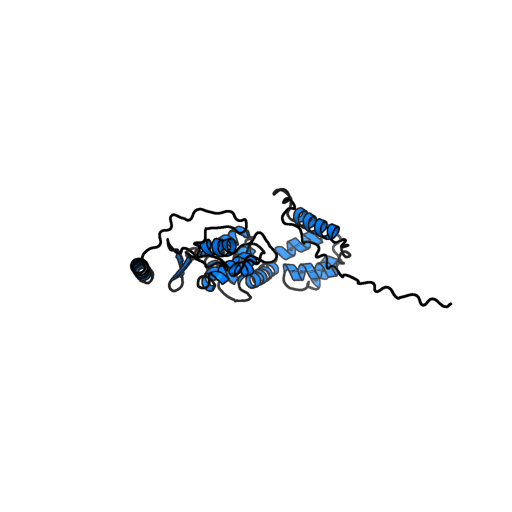CA . GLN A 1 203 ? -23.080 -2.103 4.103 1.00 95.62 203 GLN A CA 1
ATOM 1602 C C . GLN A 1 203 ? -22.450 -3.014 5.162 1.00 95.62 203 GLN A C 1
ATOM 1604 O O . GLN A 1 203 ? -21.470 -2.637 5.803 1.00 95.62 203 GLN A O 1
ATOM 1609 N N . ASP A 1 204 ? -22.956 -4.243 5.292 1.00 94.94 204 ASP A N 1
ATOM 1610 C CA . ASP A 1 204 ? -22.424 -5.235 6.228 1.00 94.94 204 ASP A CA 1
ATOM 1611 C C . ASP A 1 204 ? -20.908 -5.493 6.015 1.00 94.94 204 ASP A C 1
ATOM 1613 O O . ASP A 1 204 ? -20.199 -5.762 6.981 1.00 94.94 204 ASP A O 1
ATOM 1617 N N . HIS A 1 205 ? -20.385 -5.354 4.786 1.00 95.94 205 HIS A N 1
ATOM 1618 C CA . HIS A 1 205 ? -18.956 -5.529 4.485 1.00 95.94 205 HIS A CA 1
ATOM 1619 C C . HIS A 1 205 ? -18.121 -4.334 4.940 1.00 95.94 205 HIS A C 1
ATOM 1621 O O . HIS A 1 205 ? -17.054 -4.524 5.521 1.00 95.94 205 HIS A O 1
ATOM 1627 N N . PHE A 1 206 ? -18.608 -3.108 4.713 1.00 97.19 206 PHE A N 1
ATOM 1628 C CA . PHE A 1 206 ? -17.922 -1.899 5.169 1.00 97.19 206 PHE A CA 1
ATOM 1629 C C . PHE A 1 206 ? -17.789 -1.909 6.692 1.00 97.19 206 PHE A C 1
ATOM 1631 O O . PHE A 1 206 ? -16.685 -1.844 7.235 1.00 97.19 206 PHE A O 1
ATOM 1638 N N . PHE A 1 207 ? -18.915 -2.061 7.393 1.00 97.12 207 PHE A N 1
ATOM 1639 C CA . PHE A 1 207 ? -18.912 -2.060 8.852 1.00 97.12 207 PHE A CA 1
ATOM 1640 C C . PHE A 1 207 ? -18.250 -3.308 9.429 1.00 97.12 207 PHE A C 1
ATOM 1642 O O . PHE A 1 207 ? -17.640 -3.230 10.492 1.00 97.12 207 PHE A O 1
ATOM 1649 N N . GLY A 1 208 ? -18.307 -4.436 8.720 1.00 96.12 208 GLY A N 1
ATOM 1650 C CA . GLY A 1 208 ? -17.636 -5.647 9.158 1.00 96.12 208 GLY A CA 1
ATOM 1651 C C . GLY A 1 208 ? -16.112 -5.591 9.043 1.00 96.12 208 GLY A C 1
ATOM 1652 O O . GLY A 1 208 ? -15.416 -6.135 9.902 1.00 96.12 208 GLY A O 1
ATOM 1653 N N . MET A 1 209 ? -15.589 -4.872 8.047 1.00 96.12 209 MET A N 1
ATOM 1654 C CA . MET A 1 209 ? -14.168 -4.540 7.969 1.00 96.12 209 MET A CA 1
ATOM 1655 C C . MET A 1 209 ? -13.786 -3.509 9.041 1.00 96.12 209 MET A C 1
ATOM 1657 O O . MET A 1 209 ? -12.775 -3.675 9.722 1.00 96.12 209 MET A O 1
ATOM 1661 N N . LYS A 1 210 ? -14.629 -2.491 9.261 1.00 96.75 210 LYS A N 1
ATOM 1662 C CA . LYS A 1 210 ? -14.446 -1.475 10.312 1.00 96.75 210 LYS A CA 1
ATOM 1663 C C . LYS A 1 210 ? -14.299 -2.085 11.712 1.00 96.75 210 LYS A C 1
ATOM 1665 O O . LYS A 1 210 ? -13.515 -1.578 12.513 1.00 96.75 210 LYS A O 1
ATOM 1670 N N . SER A 1 211 ? -14.992 -3.191 11.999 1.00 95.38 211 SER A N 1
ATOM 1671 C CA . SER A 1 211 ? -14.881 -3.925 13.270 1.00 95.38 211 SER A CA 1
ATOM 1672 C C . SER A 1 211 ? -13.454 -4.380 13.604 1.00 95.38 211 SER A C 1
ATOM 1674 O O . SER A 1 211 ? -13.114 -4.482 14.781 1.00 95.38 211 SER A O 1
ATOM 1676 N N . PHE A 1 212 ? -12.592 -4.627 12.608 1.00 93.81 212 PHE A N 1
ATOM 1677 C CA . PHE A 1 212 ? -11.192 -4.999 12.861 1.00 93.81 212 PHE A CA 1
ATOM 1678 C C . PHE A 1 212 ? -10.360 -3.855 13.449 1.00 93.81 212 PHE A C 1
ATOM 1680 O O . PHE A 1 212 ? -9.351 -4.127 14.091 1.00 93.81 212 PHE A O 1
ATOM 1687 N N . PHE A 1 213 ? -10.781 -2.602 13.262 1.00 94.19 213 PHE A N 1
ATOM 1688 C CA . PHE A 1 213 ? -10.015 -1.417 13.658 1.00 94.19 213 PHE A CA 1
ATOM 1689 C C . PHE A 1 213 ? -10.566 -0.713 14.901 1.00 94.19 213 PHE A C 1
ATOM 1691 O O . PHE A 1 213 ? -9.907 0.152 15.463 1.00 94.19 213 PHE A O 1
ATOM 1698 N N . SER A 1 214 ? -11.776 -1.057 15.351 1.00 93.69 214 SER A N 1
ATOM 1699 C CA . SER A 1 214 ? -12.491 -0.317 16.405 1.00 93.69 214 SER A CA 1
ATOM 1700 C C . SER A 1 214 ? -11.888 -0.429 17.811 1.00 93.69 214 SER A C 1
ATOM 1702 O O . SER A 1 214 ? -12.296 0.298 18.731 1.00 93.69 214 SER A O 1
ATOM 1704 N N . ARG A 1 215 ? -10.944 -1.358 17.978 1.00 91.50 215 ARG A N 1
ATOM 1705 C CA . ARG A 1 215 ? -10.253 -1.666 19.232 1.00 91.50 215 ARG A CA 1
ATOM 1706 C C . ARG A 1 215 ? -8.928 -0.925 19.379 1.00 91.50 215 ARG A C 1
ATOM 1708 O O . ARG A 1 215 ? -8.507 -0.694 20.508 1.00 91.50 215 ARG A O 1
ATOM 1715 N N . THR A 1 216 ? -8.333 -0.492 18.276 1.00 92.38 216 THR A N 1
ATOM 1716 C CA . THR A 1 216 ? -7.145 0.352 18.301 1.00 92.38 216 THR A CA 1
ATOM 1717 C C . THR A 1 216 ? -7.563 1.780 18.638 1.00 92.38 216 THR A C 1
ATOM 1719 O O . THR A 1 216 ? -8.519 2.305 18.065 1.00 92.38 216 THR A O 1
ATOM 1722 N N . TYR A 1 217 ? -6.871 2.425 19.573 1.00 91.38 217 TYR A N 1
ATOM 1723 C CA . TYR A 1 217 ? -7.108 3.821 19.940 1.00 91.38 217 TYR A CA 1
ATOM 1724 C C . TYR A 1 217 ? -5.811 4.513 20.364 1.00 91.38 217 TYR A C 1
ATOM 1726 O O . TYR A 1 217 ? -4.815 3.865 20.677 1.00 91.38 217 TYR A O 1
ATOM 1734 N N . GLU A 1 218 ? -5.812 5.842 20.348 1.00 90.81 218 GLU A N 1
ATOM 1735 C CA . GLU A 1 218 ? -4.662 6.655 20.746 1.00 90.81 218 GLU A CA 1
ATOM 1736 C C . GLU A 1 218 ? -4.721 7.011 22.239 1.00 90.81 218 GLU A C 1
ATOM 1738 O O . GLU A 1 218 ? -5.764 7.425 22.754 1.00 90.81 218 GLU A O 1
ATOM 1743 N N . VAL A 1 219 ? -3.584 6.880 22.926 1.00 87.50 219 VAL A N 1
ATOM 1744 C CA . VAL A 1 219 ? -3.363 7.337 24.303 1.00 87.50 219 VAL A CA 1
ATOM 1745 C C . VAL A 1 219 ? -2.133 8.233 24.316 1.00 87.50 219 VAL A C 1
ATOM 1747 O O . VAL A 1 219 ? -0.999 7.769 24.203 1.00 87.50 219 VAL A O 1
ATOM 1750 N N . GLY A 1 220 ? -2.346 9.537 24.479 1.00 86.31 220 GLY A N 1
ATOM 1751 C CA . GLY A 1 220 ? -1.257 10.509 24.469 1.00 86.31 220 GLY A CA 1
ATOM 1752 C C . GLY A 1 220 ? -0.514 10.491 23.133 1.00 86.31 220 GLY A C 1
ATOM 1753 O O . GLY A 1 220 ? -0.978 11.083 22.169 1.00 86.31 220 GLY A O 1
ATOM 1754 N N . THR A 1 221 ? 0.649 9.838 23.089 1.00 83.00 221 THR A N 1
ATOM 1755 C CA . THR A 1 221 ? 1.487 9.727 21.884 1.00 83.00 221 THR A CA 1
ATOM 1756 C C . THR A 1 221 ? 1.623 8.305 21.344 1.00 83.00 221 THR A C 1
ATOM 1758 O O . THR A 1 221 ? 2.337 8.128 20.353 1.00 83.00 221 THR A O 1
ATOM 1761 N N . PHE A 1 222 ? 0.979 7.303 21.954 1.00 86.62 222 PHE A N 1
ATOM 1762 C CA . PHE A 1 222 ? 1.086 5.897 21.552 1.00 86.62 222 PHE A CA 1
ATOM 1763 C C . PHE A 1 222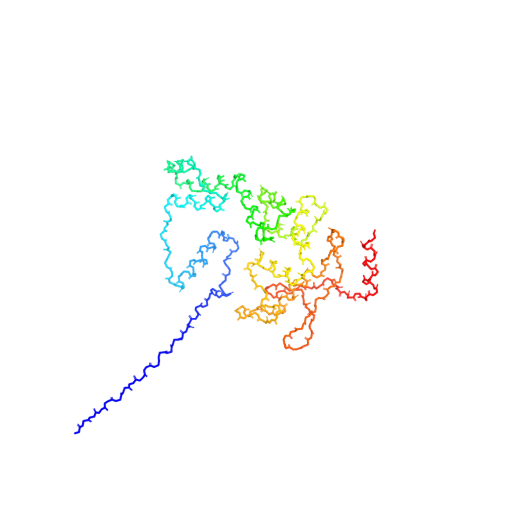 ? -0.273 5.264 21.220 1.00 86.62 222 PHE A C 1
ATOM 1765 O O . PHE A 1 222 ? -1.326 5.777 21.596 1.00 86.62 222 PHE A O 1
ATOM 1772 N N . LEU A 1 223 ? -0.248 4.154 20.482 1.00 91.50 223 LEU A N 1
ATOM 1773 C CA . LEU A 1 223 ? -1.417 3.334 20.163 1.00 91.50 223 LEU A CA 1
ATOM 1774 C C . LEU A 1 223 ? -1.614 2.239 21.214 1.00 91.50 223 LEU A C 1
ATOM 1776 O O . LEU A 1 223 ? -0.666 1.565 21.615 1.00 91.50 223 LEU A O 1
ATOM 1780 N N . ALA A 1 224 ? -2.862 2.041 21.622 1.00 89.88 224 ALA A N 1
ATOM 1781 C CA . ALA A 1 224 ? -3.287 1.007 22.551 1.00 89.88 224 ALA A CA 1
ATOM 1782 C C . ALA A 1 224 ? -4.449 0.191 21.966 1.00 89.88 224 ALA A C 1
ATOM 1784 O O . ALA A 1 224 ? -5.146 0.625 21.049 1.00 89.88 224 ALA A O 1
ATOM 1785 N N . GLU A 1 225 ? -4.661 -0.994 22.532 1.00 89.06 225 GLU A N 1
ATOM 1786 C CA . GLU A 1 225 ? -5.769 -1.890 22.206 1.00 89.06 225 GLU A CA 1
ATOM 1787 C C . GLU A 1 225 ? -6.678 -2.044 23.424 1.00 89.06 225 GLU A C 1
ATOM 1789 O O . GLU A 1 225 ? -6.198 -2.142 24.552 1.00 89.06 225 GLU A O 1
ATOM 1794 N N . ARG A 1 226 ? -7.991 -2.105 23.198 1.00 87.88 226 ARG A N 1
ATOM 1795 C CA . ARG A 1 226 ? -9.000 -2.368 24.242 1.00 87.88 226 ARG A CA 1
ATOM 1796 C C . ARG A 1 226 ? -9.794 -3.637 23.950 1.00 87.88 226 ARG A C 1
ATOM 1798 O O . ARG A 1 226 ? -9.823 -4.119 22.819 1.00 87.88 226 ARG A O 1
ATOM 1805 N N . GLU A 1 227 ? -10.461 -4.194 24.954 1.00 85.12 227 GLU A N 1
ATOM 1806 C CA . GLU A 1 227 ? -11.244 -5.442 24.832 1.00 85.12 227 GLU A CA 1
ATOM 1807 C C . GLU A 1 227 ? -12.715 -5.228 24.418 1.00 85.12 227 GLU A C 1
ATOM 1809 O O . GLU A 1 227 ? -13.488 -6.177 24.341 1.00 85.12 227 GLU A O 1
ATOM 1814 N N . TYR A 1 228 ? -13.103 -3.990 24.109 1.00 86.19 228 TYR A N 1
ATOM 1815 C CA . TYR A 1 228 ? -14.449 -3.592 23.675 1.00 86.19 228 TYR A CA 1
ATOM 1816 C C . TYR A 1 228 ? -14.386 -2.700 22.424 1.00 86.19 228 TYR A C 1
ATOM 1818 O O . TYR A 1 228 ? -13.305 -2.434 21.900 1.00 86.19 228 TYR A O 1
ATOM 1826 N N . GLY A 1 229 ? -15.525 -2.229 21.912 1.00 87.38 229 GLY A N 1
ATOM 1827 C CA . GLY A 1 229 ? -15.580 -1.433 20.680 1.00 87.38 229 GLY A CA 1
ATOM 1828 C C . GLY A 1 229 ? -16.438 -2.079 19.600 1.00 87.38 229 GLY A C 1
ATOM 1829 O O . GLY A 1 229 ? -16.058 -2.119 18.430 1.00 87.38 229 GLY A O 1
ATOM 1830 N N . VAL A 1 230 ? -17.594 -2.606 19.986 1.00 90.38 230 VAL A N 1
ATOM 1831 C CA . VAL A 1 230 ? -18.593 -3.145 19.071 1.00 90.38 230 VAL A CA 1
ATOM 1832 C C . VAL A 1 230 ? -19.036 -2.054 18.098 1.00 90.38 230 VAL A C 1
ATOM 1834 O O . VAL A 1 230 ? -19.530 -0.997 18.492 1.00 90.38 230 VAL A O 1
ATOM 1837 N N . VAL A 1 231 ? -18.900 -2.329 16.802 1.00 93.38 231 VAL A N 1
ATOM 1838 C CA . VAL A 1 231 ? -19.377 -1.431 15.749 1.00 93.38 231 VAL A CA 1
ATOM 1839 C C . VAL A 1 231 ? -20.870 -1.658 15.538 1.00 93.38 231 VAL A C 1
ATOM 1841 O O . VAL A 1 231 ? -21.323 -2.780 15.308 1.00 93.38 231 VAL A O 1
ATOM 1844 N N . ARG A 1 232 ? -21.646 -0.576 15.607 1.00 93.88 232 ARG A N 1
ATOM 1845 C CA . ARG A 1 232 ? -23.075 -0.546 15.282 1.00 93.88 232 ARG A CA 1
ATOM 1846 C C . ARG A 1 232 ? -23.318 0.425 14.141 1.00 93.88 232 ARG A C 1
ATOM 1848 O O . ARG A 1 232 ? -22.623 1.433 14.034 1.00 93.88 232 ARG A O 1
ATOM 1855 N N . PHE A 1 233 ? -24.292 0.122 13.293 1.00 95.06 233 PHE A N 1
ATOM 1856 C CA . PHE A 1 233 ? -24.651 0.974 12.165 1.00 95.06 233 PHE A CA 1
ATOM 1857 C C . PHE A 1 233 ? -26.134 0.867 11.819 1.00 95.06 233 PHE A C 1
ATOM 1859 O O . PHE A 1 233 ? -26.789 -0.143 12.090 1.00 95.06 233 PHE A O 1
ATOM 1866 N N . LEU A 1 234 ? -26.663 1.927 11.208 1.00 94.12 234 LEU A N 1
ATOM 1867 C CA . LEU A 1 234 ? -28.042 1.995 10.746 1.00 94.12 234 LEU A CA 1
ATOM 1868 C C . LEU A 1 234 ? -28.080 1.836 9.218 1.00 94.12 234 LEU A C 1
ATOM 1870 O O . LEU A 1 234 ? -27.628 2.736 8.510 1.00 94.12 234 LEU A O 1
ATOM 1874 N N . PRO A 1 235 ? -28.640 0.737 8.690 1.00 90.06 235 PRO A N 1
ATOM 1875 C CA . PRO A 1 235 ? -28.866 0.614 7.260 1.00 90.06 235 PRO A CA 1
ATOM 1876 C C . PRO A 1 235 ? -29.941 1.584 6.770 1.00 90.06 235 PRO A C 1
ATOM 1878 O O . PRO A 1 235 ? -30.866 1.924 7.506 1.00 90.06 235 PRO A O 1
ATOM 1881 N N . ASN A 1 236 ? -29.889 1.946 5.483 1.00 84.75 236 ASN A N 1
ATOM 1882 C CA . ASN A 1 236 ? -30.889 2.823 4.846 1.00 84.75 236 ASN A CA 1
ATOM 1883 C C . ASN A 1 236 ? -32.332 2.332 5.012 1.00 84.75 236 ASN A C 1
ATOM 1885 O O . ASN A 1 236 ? -33.279 3.112 4.941 1.00 84.75 236 ASN A O 1
ATOM 1889 N N . LYS A 1 237 ? -32.504 1.020 5.188 1.00 82.62 237 LYS A N 1
ATOM 1890 C CA . LYS A 1 237 ? -33.777 0.389 5.517 1.00 82.62 237 LYS A CA 1
ATOM 1891 C C . LYS A 1 237 ? -33.559 -0.576 6.672 1.00 82.62 237 LYS A C 1
ATOM 1893 O O . LYS A 1 237 ? -32.751 -1.495 6.561 1.00 82.62 237 LYS A O 1
ATOM 1898 N N . GLY A 1 238 ? -34.333 -0.413 7.740 1.00 87.69 238 GLY A N 1
ATOM 1899 C CA . GLY A 1 238 ? -34.366 -1.348 8.860 1.00 87.69 238 GLY A CA 1
ATOM 1900 C C . GLY A 1 238 ? -33.981 -0.713 10.189 1.00 87.69 238 GLY A C 1
ATOM 1901 O O . GLY A 1 238 ? -34.121 0.490 10.388 1.00 87.69 238 GLY A O 1
ATOM 1902 N N . LYS A 1 239 ? -33.560 -1.568 11.119 1.00 92.94 239 LYS A N 1
ATOM 1903 C CA . LYS A 1 239 ? -33.125 -1.185 12.464 1.00 92.94 239 LYS A CA 1
ATOM 1904 C C . LYS A 1 239 ? -31.604 -1.198 12.537 1.00 92.94 239 LYS A C 1
ATOM 1906 O O . LYS A 1 239 ? -30.959 -1.838 11.707 1.00 92.94 239 LYS A O 1
ATOM 1911 N N . GLU A 1 240 ? -31.066 -0.522 13.546 1.00 95.19 240 GLU A N 1
ATOM 1912 C CA . GLU A 1 240 ? -29.649 -0.604 13.893 1.00 95.19 240 GLU A CA 1
ATOM 1913 C C . GLU A 1 240 ? -29.199 -2.069 13.983 1.00 95.19 240 GLU A C 1
ATOM 1915 O O . GLU A 1 240 ? -29.900 -2.924 14.536 1.00 95.19 240 GLU A O 1
ATOM 1920 N N . LYS A 1 241 ? -28.021 -2.342 13.427 1.00 93.12 241 LYS A N 1
ATOM 1921 C CA . LYS A 1 241 ? -27.356 -3.636 13.467 1.00 93.12 241 LYS A CA 1
ATOM 1922 C C . LYS A 1 241 ? -26.018 -3.507 14.174 1.00 93.12 241 LYS A C 1
ATOM 1924 O O . LYS A 1 241 ? -25.339 -2.489 14.066 1.00 93.12 241 LYS A O 1
ATOM 1929 N N . GLN A 1 242 ? -25.621 -4.581 14.838 1.00 92.88 242 GLN A N 1
ATOM 1930 C CA . GLN A 1 242 ? -24.236 -4.806 15.217 1.00 92.88 242 GLN A CA 1
ATOM 1931 C C . GLN A 1 242 ? -23.495 -5.427 14.029 1.00 92.88 242 GLN A C 1
ATOM 1933 O O . GLN A 1 242 ? -24.013 -6.347 13.396 1.00 92.88 242 GLN A O 1
ATOM 1938 N N . ALA A 1 243 ? -22.306 -4.920 13.723 1.00 94.12 243 ALA A N 1
ATOM 1939 C CA . ALA A 1 243 ? -21.454 -5.473 12.685 1.00 94.12 243 ALA A CA 1
ATOM 1940 C C . ALA A 1 243 ? -20.733 -6.737 13.175 1.00 94.12 243 ALA A C 1
ATOM 1942 O O . ALA A 1 243 ? -20.291 -6.816 14.323 1.00 94.12 243 ALA A O 1
ATOM 1943 N N . ASP A 1 244 ? -20.593 -7.713 12.279 1.00 92.38 244 ASP A N 1
ATOM 1944 C CA . ASP A 1 244 ? -19.707 -8.862 12.476 1.00 92.38 244 ASP A CA 1
ATOM 1945 C C . ASP A 1 244 ? -18.241 -8.451 12.242 1.00 92.38 244 ASP A C 1
ATOM 1947 O O . ASP A 1 244 ? -17.965 -7.363 11.749 1.00 92.38 244 ASP A O 1
ATOM 1951 N N . TYR A 1 245 ? -17.281 -9.326 12.537 1.00 93.75 245 TYR A N 1
ATOM 1952 C CA . TYR A 1 245 ? -15.937 -9.216 11.960 1.00 93.75 245 TYR A CA 1
ATOM 1953 C C . TYR A 1 245 ? -15.965 -9.898 10.595 1.00 93.75 245 TYR A C 1
ATOM 1955 O O . TYR A 1 245 ? -16.134 -11.116 10.525 1.00 93.75 245 TYR A O 1
ATOM 1963 N N . MET A 1 246 ? -15.855 -9.134 9.508 1.00 94.62 246 MET A N 1
ATOM 1964 C CA . MET A 1 246 ? -16.096 -9.646 8.155 1.00 94.62 246 MET A CA 1
ATOM 1965 C C . MET A 1 246 ? -15.034 -9.167 7.168 1.00 94.62 246 MET A C 1
ATOM 1967 O O . MET A 1 246 ? -14.768 -7.973 7.052 1.00 94.62 246 MET A O 1
ATOM 1971 N N . PHE A 1 247 ? -14.442 -10.105 6.431 1.00 92.94 247 PHE A N 1
ATOM 1972 C CA . PHE A 1 247 ? -13.579 -9.791 5.293 1.00 92.94 247 PHE A CA 1
ATOM 1973 C C . PHE A 1 247 ? -14.406 -9.342 4.081 1.00 92.94 247 PHE A C 1
ATOM 1975 O O . PHE A 1 247 ? -15.569 -9.710 3.946 1.00 92.94 247 PHE A O 1
ATOM 1982 N N . LEU A 1 248 ? -13.785 -8.641 3.128 1.00 91.06 248 LEU A N 1
ATOM 1983 C CA . LEU A 1 248 ? -14.447 -8.220 1.880 1.00 91.06 248 LEU A CA 1
ATOM 1984 C C . LEU A 1 248 ? -14.940 -9.387 1.001 1.00 91.06 248 LEU A C 1
ATOM 1986 O O . LEU A 1 248 ? -15.738 -9.175 0.097 1.00 91.06 248 LEU A O 1
ATOM 1990 N N . THR A 1 249 ? -14.506 -10.617 1.291 1.00 90.56 249 THR A N 1
ATOM 1991 C CA . THR A 1 249 ? -15.014 -11.860 0.686 1.00 90.56 249 THR A CA 1
ATOM 1992 C C . THR A 1 249 ? -16.327 -12.354 1.310 1.00 90.56 249 THR A C 1
ATOM 1994 O O . THR A 1 249 ? -16.811 -13.425 0.957 1.00 90.56 249 THR A O 1
ATOM 1997 N N . GLY A 1 250 ? -16.861 -11.650 2.312 1.00 91.81 250 GLY A N 1
ATOM 1998 C CA . GLY A 1 250 ? -18.027 -12.063 3.098 1.00 91.81 250 GLY A CA 1
ATOM 1999 C C . GLY A 1 250 ? -17.714 -13.088 4.195 1.00 91.81 250 GLY A C 1
ATOM 2000 O O . GLY A 1 250 ? -18.581 -13.416 5.009 1.00 91.81 250 GLY A O 1
ATOM 2001 N N . LYS A 1 251 ? -16.471 -13.590 4.271 1.00 93.88 251 LYS A N 1
ATOM 2002 C CA . LYS A 1 251 ? -16.051 -14.520 5.326 1.00 93.88 251 LYS A CA 1
ATOM 2003 C C . LYS A 1 251 ? -16.086 -13.824 6.686 1.00 93.88 251 LYS A C 1
ATOM 2005 O O . LYS A 1 251 ? -15.364 -12.854 6.915 1.00 93.88 251 LYS A O 1
ATOM 2010 N N . LYS A 1 252 ? -16.886 -14.374 7.599 1.00 94.12 252 LYS A N 1
ATOM 2011 C CA . LYS A 1 252 ? -16.997 -13.911 8.985 1.00 94.12 252 LYS A CA 1
ATOM 2012 C C . LYS A 1 252 ? -15.948 -14.564 9.883 1.00 94.12 252 LYS A C 1
ATOM 2014 O O . LYS A 1 252 ? -15.556 -15.712 9.666 1.00 94.12 252 LYS A O 1
ATOM 2019 N N . VAL A 1 253 ? -15.535 -13.837 10.912 1.00 90.50 253 VAL A N 1
ATOM 2020 C CA . VAL A 1 253 ? -14.666 -14.303 11.996 1.00 90.50 253 VAL A CA 1
ATOM 2021 C C . VAL A 1 253 ? -15.395 -14.079 13.316 1.00 90.50 253 VAL A C 1
ATOM 2023 O O . VAL A 1 253 ? -16.115 -13.095 13.474 1.00 90.50 253 VAL A O 1
ATOM 2026 N N . ALA A 1 254 ? -15.250 -15.008 14.261 1.00 82.44 254 ALA A N 1
ATOM 2027 C CA . ALA A 1 254 ? -15.835 -14.831 15.582 1.00 82.44 254 ALA A CA 1
ATOM 2028 C C . ALA A 1 254 ? -15.158 -13.647 16.301 1.00 82.44 254 ALA A C 1
ATOM 2030 O O . ALA A 1 254 ? -13.925 -13.566 16.290 1.00 82.44 254 ALA A O 1
ATOM 2031 N N . PRO A 1 255 ? -15.926 -12.744 16.936 1.00 73.88 255 PRO A N 1
ATOM 2032 C CA . PRO A 1 255 ? -15.345 -11.709 17.776 1.00 73.88 255 PRO A CA 1
ATOM 2033 C C . PRO A 1 255 ? -14.629 -12.356 18.974 1.00 73.88 255 PRO A C 1
ATOM 2035 O O . PRO A 1 255 ? -15.083 -13.393 19.469 1.00 73.88 255 PRO A O 1
ATOM 2038 N N . PRO A 1 256 ? -13.546 -11.756 19.489 1.00 68.69 256 PRO A N 1
ATOM 2039 C CA . PRO A 1 256 ? -12.861 -12.257 20.673 1.00 68.69 256 PRO A CA 1
ATOM 2040 C C . PRO A 1 256 ? -13.689 -11.943 21.927 1.00 68.69 256 PRO A C 1
ATOM 2042 O O . PRO A 1 256 ? -13.417 -10.967 22.610 1.00 68.69 256 PRO A O 1
ATOM 2045 N N . GLY A 1 257 ? -14.741 -12.728 22.192 1.00 67.19 257 GLY A N 1
ATOM 2046 C CA . GLY A 1 257 ? -15.493 -12.713 23.457 1.00 67.19 257 GLY A CA 1
ATOM 2047 C C . GLY A 1 257 ? -15.944 -11.329 23.946 1.00 67.19 257 GLY A C 1
ATOM 2048 O O . GLY A 1 257 ? -15.949 -11.087 25.149 1.00 67.19 257 GLY A O 1
ATOM 2049 N N . LEU A 1 258 ? -16.273 -10.415 23.027 1.00 68.38 258 LEU A N 1
ATOM 2050 C CA . LEU A 1 258 ? -16.466 -9.001 23.348 1.00 68.38 258 LEU A CA 1
ATOM 2051 C C . LEU A 1 258 ? -17.688 -8.802 24.247 1.00 68.38 258 LEU A C 1
ATOM 2053 O O . LEU A 1 258 ? -18.810 -9.141 23.867 1.00 68.38 258 LEU A O 1
ATOM 2057 N N . THR A 1 259 ? -17.468 -8.189 25.406 1.00 71.88 259 THR A N 1
ATOM 2058 C CA . THR A 1 259 ? -18.536 -7.710 26.286 1.00 71.88 259 THR A CA 1
ATOM 2059 C C . THR A 1 259 ? -18.364 -6.206 26.427 1.00 71.88 259 THR A C 1
ATOM 2061 O O . THR A 1 259 ? -17.282 -5.757 26.787 1.00 71.88 259 THR A O 1
ATOM 2064 N N . GLU A 1 260 ? -19.393 -5.420 26.103 1.00 80.25 260 GLU A N 1
ATOM 2065 C CA . GLU A 1 260 ? -19.326 -3.960 26.241 1.00 80.25 260 GLU A CA 1
ATOM 2066 C C . GLU A 1 260 ? -19.392 -3.571 27.727 1.00 80.25 260 GLU A C 1
ATOM 2068 O O . GLU A 1 260 ? -20.429 -3.805 28.358 1.00 80.25 260 GLU A O 1
ATOM 2073 N N . PRO A 1 261 ? -18.324 -2.985 28.298 1.00 82.38 261 PRO A N 1
ATOM 2074 C CA . PRO A 1 261 ? -18.338 -2.509 29.670 1.00 82.38 261 PRO A CA 1
ATOM 2075 C C . PRO A 1 261 ? -19.238 -1.275 29.800 1.00 82.38 261 PRO A C 1
ATOM 2077 O O . PRO A 1 261 ? -19.468 -0.527 28.844 1.00 82.38 261 PRO A O 1
ATOM 2080 N N . SER A 1 262 ? -19.730 -1.028 31.010 1.00 85.81 262 SER A N 1
ATOM 2081 C CA . SER A 1 262 ? -20.482 0.184 31.337 1.00 85.81 262 SER A CA 1
ATOM 2082 C C . SER A 1 262 ? -19.640 1.450 31.126 1.00 85.81 262 SER A C 1
ATOM 2084 O O . SER A 1 262 ? -18.409 1.425 31.162 1.00 85.81 262 SER A O 1
ATOM 2086 N N . LYS A 1 263 ? -20.295 2.608 30.964 1.00 83.56 263 LYS A N 1
ATOM 2087 C CA . LYS A 1 263 ? -19.593 3.898 30.798 1.00 83.56 263 LYS A CA 1
ATOM 2088 C C . LYS A 1 263 ? -18.641 4.218 31.959 1.00 83.56 263 LYS A C 1
ATOM 2090 O O . LYS A 1 263 ? -17.588 4.812 31.735 1.00 83.56 263 LYS A O 1
ATOM 2095 N N . ASP A 1 264 ? -18.994 3.813 33.177 1.00 84.88 264 ASP A N 1
ATOM 2096 C CA . ASP A 1 264 ? -18.161 4.025 34.363 1.00 84.88 264 ASP A CA 1
ATOM 2097 C C . ASP A 1 264 ? -16.910 3.139 34.350 1.00 84.88 264 ASP A C 1
ATOM 2099 O O . ASP A 1 264 ? -15.832 3.582 34.747 1.00 84.88 264 ASP A O 1
ATOM 2103 N N . GLU A 1 265 ? -17.026 1.900 33.868 1.00 85.25 265 GLU A N 1
ATOM 2104 C CA . GLU A 1 265 ? -15.886 0.997 33.676 1.00 85.25 265 GLU A CA 1
ATOM 2105 C C . GLU A 1 265 ? -14.948 1.515 32.582 1.00 85.25 265 GLU A C 1
ATOM 2107 O O . GLU A 1 265 ? -13.744 1.608 32.823 1.00 85.25 265 GLU A O 1
ATOM 2112 N N . GLN A 1 266 ? -15.496 1.969 31.446 1.00 82.62 266 GLN A N 1
ATOM 2113 C CA . GLN A 1 266 ? -14.714 2.590 30.367 1.00 82.62 266 GLN A CA 1
ATOM 2114 C C . GLN A 1 266 ? -13.925 3.808 30.867 1.00 82.62 266 GLN A C 1
ATOM 2116 O O . GLN A 1 266 ? -12.747 3.973 30.548 1.00 82.62 266 GLN A O 1
ATOM 2121 N N . LYS A 1 267 ? -14.553 4.658 31.693 1.00 81.88 267 LYS A N 1
ATOM 2122 C CA . LYS A 1 267 ? -13.893 5.830 32.282 1.00 81.88 267 LYS A CA 1
ATOM 2123 C C . LYS A 1 267 ? -12.750 5.432 33.221 1.00 81.88 267 LYS A C 1
ATOM 2125 O O . LYS A 1 267 ? -11.664 5.995 33.116 1.00 81.88 267 LYS A O 1
ATOM 2130 N N . LYS A 1 268 ? -12.967 4.449 34.103 1.00 84.00 268 LYS A N 1
ATOM 2131 C CA . LYS A 1 268 ? -11.931 3.952 35.027 1.00 84.00 268 LYS A CA 1
ATOM 2132 C C . LYS A 1 268 ? -10.744 3.334 34.293 1.00 84.00 268 LYS A C 1
ATOM 2134 O O . LYS A 1 268 ? -9.615 3.472 34.749 1.00 84.00 268 LYS A O 1
ATOM 2139 N N . GLU A 1 269 ? -10.989 2.623 33.196 1.00 81.25 269 GLU A N 1
ATOM 2140 C CA . GLU A 1 269 ? -9.928 2.043 32.372 1.00 81.25 269 GLU A CA 1
ATOM 2141 C C . GLU A 1 269 ? -9.101 3.136 31.696 1.00 81.25 269 GLU A C 1
ATOM 2143 O O . GLU A 1 269 ? -7.879 3.140 31.818 1.00 81.25 269 GLU A O 1
ATOM 2148 N N . LYS A 1 270 ? -9.759 4.136 31.101 1.00 77.94 270 LYS A N 1
ATOM 2149 C CA . LYS A 1 270 ? -9.083 5.297 30.514 1.00 77.94 270 LYS A CA 1
ATOM 2150 C C . LYS A 1 270 ? -8.196 6.030 31.531 1.00 77.94 270 LYS A C 1
ATOM 2152 O O . LYS A 1 270 ? -7.027 6.273 31.255 1.00 77.94 270 LYS A O 1
ATOM 2157 N N . GLU A 1 271 ? -8.705 6.287 32.738 1.00 81.88 271 GLU A N 1
ATOM 2158 C CA . GLU A 1 271 ? -7.943 6.928 33.824 1.00 81.88 271 GLU A CA 1
ATOM 2159 C C . GLU A 1 271 ? -6.728 6.111 34.304 1.00 81.88 271 GLU A C 1
ATOM 2161 O O . GLU A 1 271 ? -5.802 6.683 34.879 1.00 81.88 271 GLU A O 1
ATOM 2166 N N . LYS A 1 272 ? -6.718 4.783 34.119 1.00 80.94 272 LYS A N 1
ATOM 2167 C CA . LYS A 1 272 ? -5.548 3.941 34.427 1.00 80.94 272 LYS A CA 1
ATOM 2168 C C . LYS A 1 272 ? -4.466 4.044 33.359 1.00 80.94 272 LYS A C 1
ATOM 2170 O O . LYS A 1 272 ? -3.298 3.934 33.700 1.00 80.94 272 LYS A O 1
ATOM 2175 N N . VAL A 1 273 ? -4.864 4.198 32.099 1.00 76.25 273 VAL A N 1
ATOM 2176 C CA . VAL A 1 273 ? -3.956 4.197 30.945 1.00 76.25 273 VAL A CA 1
ATOM 2177 C C . VAL A 1 273 ? -3.355 5.590 30.695 1.00 76.25 273 VAL A C 1
ATOM 2179 O O . VAL A 1 273 ? -2.271 5.698 30.136 1.00 76.25 273 VAL A O 1
ATOM 2182 N N . GLU A 1 274 ? -4.024 6.656 31.148 1.00 71.19 274 GLU A N 1
ATOM 2183 C CA . GLU A 1 274 ? -3.541 8.047 31.064 1.00 71.19 274 GLU A CA 1
ATOM 2184 C C . GLU A 1 274 ? -2.626 8.482 32.234 1.00 71.19 274 GLU A C 1
ATOM 2186 O O . GLU A 1 274 ? -2.152 9.620 32.236 1.00 71.19 274 GLU A O 1
ATOM 2191 N N . LYS A 1 275 ? -2.390 7.616 33.230 1.00 61.53 275 LYS A N 1
ATOM 2192 C CA . LYS A 1 275 ? -1.489 7.860 34.374 1.00 61.53 275 LYS A CA 1
ATOM 2193 C C . LYS A 1 275 ? -0.084 7.336 34.115 1.00 61.53 275 LYS A C 1
ATOM 2195 O O . LYS A 1 275 ? 0.861 8.032 34.546 1.00 61.53 275 LYS A O 1
#

Foldseek 3Di:
DDDDDDDDDDDDDPDPPPDDDPPPPPDQDDPPDDPVRSVCVSVVVRCVVVVNDDDDDDDQQRLQQVLCCVQQVDGDDPVRSVVLVPDPDPCSSVVSNVVSLLDLSRLLVVLQVLCCLQPVRDDDLLSVLSSVCSNVVHDPVVLLCLLQVPDCVDPNSNSSVVSCVVPLVPLLCVLQSCCCSPVVDGLNCQCAAADPRPNLRHVLQSQLCSVSRQQWDDADHDIDGDLAGFGWDDHPDDDIDTHFNAHPVRDGDHRPPRDDDDPVVVVVVSVVRND